Protein AF-A0A397IWF3-F1 (afdb_monomer)

Mean predicted aligned error: 10.72 Å

Sequence (189 aa):
MKIIIKTINSEFSLNYNQTFTSVNNCKIRRKLIPELQKSLAPKFRPLVMQLMKWLNSIYKSRRATARMRNSGKLPKNLYRVHANNRQNDKKLRRIKAAKELFRKNDPNITDYDKESLLRMLTDRTFHSPEMSDTDEKDRSKTVVNVYDLSWRSAELKHLFRNVLDSKLASSTTAQLQQKRNYSDEIQRC

Structure (mmCIF, N/CA/C/O backbone):
data_AF-A0A397IWF3-F1
#
_entry.id   AF-A0A397IWF3-F1
#
loop_
_atom_site.group_PDB
_atom_site.id
_atom_site.type_symbol
_atom_site.label_atom_id
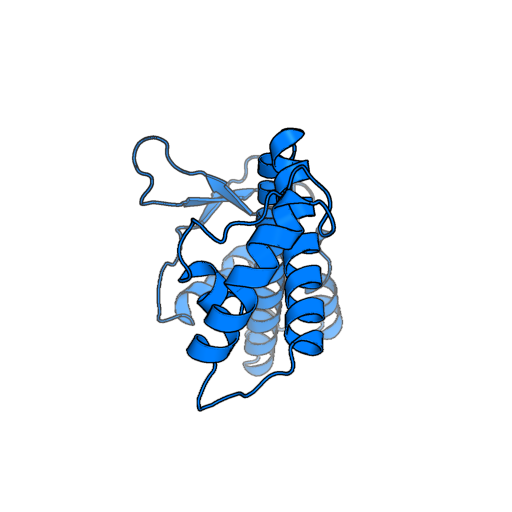_atom_site.label_alt_id
_atom_site.label_comp_id
_atom_site.label_asym_id
_atom_site.label_entity_id
_atom_site.label_seq_id
_atom_site.pdbx_PDB_ins_code
_atom_site.Cartn_x
_atom_site.Cartn_y
_atom_site.Cartn_z
_atom_site.occupancy
_atom_site.B_iso_or_equiv
_atom_site.auth_seq_id
_atom_site.auth_comp_id
_atom_site.auth_asym_id
_atom_site.auth_atom_id
_atom_site.pdbx_PDB_model_num
ATOM 1 N N . MET A 1 1 ? -17.999 -0.175 8.859 1.00 71.31 1 MET A N 1
ATOM 2 C CA . MET A 1 1 ? -17.648 -0.016 10.294 1.00 71.31 1 MET A CA 1
ATOM 3 C C . MET A 1 1 ? -16.606 1.072 10.583 1.00 71.31 1 MET A C 1
ATOM 5 O O . MET A 1 1 ? -16.908 1.949 11.377 1.00 71.31 1 MET A O 1
ATOM 9 N N . LYS A 1 2 ? -15.402 1.068 9.979 1.00 69.81 2 LYS A N 1
ATOM 10 C CA . LYS A 1 2 ? -14.365 2.090 10.272 1.00 69.81 2 LYS A CA 1
ATOM 11 C C . LYS A 1 2 ? -14.833 3.533 10.010 1.00 69.81 2 LYS A C 1
ATOM 13 O O . LYS A 1 2 ? -14.450 4.419 10.763 1.00 69.81 2 LYS A O 1
ATOM 18 N N . ILE A 1 3 ? -15.658 3.740 8.978 1.00 75.88 3 ILE A N 1
ATOM 19 C CA . ILE A 1 3 ? -16.298 5.027 8.647 1.00 75.88 3 ILE A CA 1
ATOM 20 C C . ILE A 1 3 ? -17.314 5.419 9.728 1.00 75.88 3 ILE A C 1
ATOM 22 O O . ILE A 1 3 ? -17.188 6.489 10.300 1.00 75.88 3 ILE A O 1
ATOM 26 N N . ILE A 1 4 ? -18.217 4.508 10.099 1.00 73.44 4 ILE A N 1
ATOM 27 C CA . ILE A 1 4 ? -19.234 4.733 11.144 1.00 73.44 4 ILE A CA 1
ATOM 28 C C . ILE A 1 4 ? -18.586 5.109 12.487 1.00 73.44 4 ILE A C 1
ATOM 30 O O . ILE A 1 4 ? -19.004 6.043 13.151 1.00 73.44 4 ILE A O 1
ATOM 34 N N . ILE A 1 5 ? -17.493 4.449 12.876 1.00 73.06 5 ILE A N 1
ATOM 35 C CA . ILE A 1 5 ? -16.784 4.788 14.124 1.00 73.06 5 ILE A CA 1
ATOM 36 C C . ILE A 1 5 ? -16.098 6.165 14.043 1.00 73.06 5 ILE A C 1
ATOM 38 O O . ILE A 1 5 ? -15.817 6.756 15.078 1.00 73.06 5 ILE A O 1
ATOM 42 N N . LYS A 1 6 ? -15.780 6.674 12.845 1.00 76.75 6 LYS A N 1
ATOM 43 C CA . LYS A 1 6 ? -15.244 8.036 12.682 1.00 76.75 6 LYS A CA 1
ATOM 44 C C . LYS A 1 6 ? -16.334 9.109 12.754 1.00 76.75 6 LYS A C 1
ATOM 46 O O . LYS A 1 6 ? -16.005 10.234 13.095 1.00 76.75 6 LYS A O 1
ATOM 51 N N . THR A 1 7 ? -17.574 8.774 12.401 1.00 74.75 7 THR A N 1
ATOM 52 C CA . THR A 1 7 ? -18.715 9.703 12.417 1.00 74.75 7 THR A CA 1
ATOM 53 C C . THR A 1 7 ? -19.432 9.740 13.764 1.00 74.75 7 THR A C 1
ATOM 55 O O . THR A 1 7 ? -20.186 10.667 14.027 1.00 74.75 7 THR A O 1
ATOM 58 N N . ILE A 1 8 ? -19.215 8.737 14.617 1.00 75.69 8 ILE A N 1
ATOM 59 C CA . ILE A 1 8 ? -19.737 8.718 15.985 1.00 75.69 8 ILE A CA 1
ATOM 60 C C . ILE A 1 8 ? -19.034 9.787 16.835 1.00 75.69 8 ILE A C 1
ATOM 62 O O . ILE A 1 8 ? -17.830 10.005 16.697 1.00 75.69 8 ILE A O 1
ATOM 66 N N . ASN A 1 9 ? -19.809 10.425 17.719 1.00 76.19 9 ASN A N 1
ATOM 67 C CA . ASN A 1 9 ? -19.375 11.497 18.616 1.00 76.19 9 ASN A CA 1
ATOM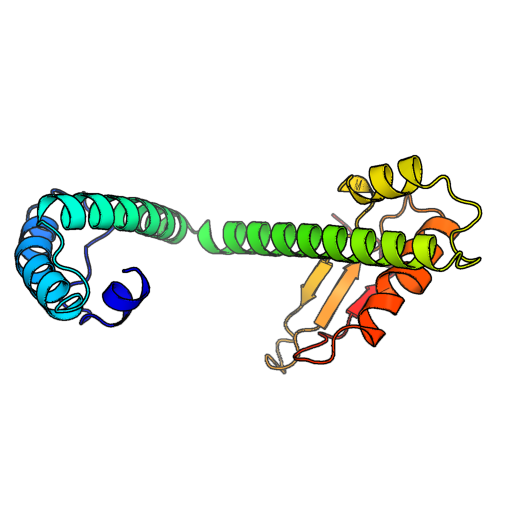 68 C C . ASN A 1 9 ? -18.062 11.143 19.353 1.00 76.19 9 ASN A C 1
ATOM 70 O O . ASN A 1 9 ? -17.859 10.006 19.794 1.00 76.19 9 ASN A O 1
ATOM 74 N N . SER A 1 10 ? -17.177 12.134 19.502 1.00 78.81 10 SER A N 1
ATOM 75 C CA . SER A 1 10 ? -15.902 12.021 20.217 1.00 78.81 10 SER A CA 1
ATOM 76 C C . SER A 1 10 ? -16.060 11.585 21.678 1.00 78.81 10 SER A C 1
ATOM 78 O O . SER A 1 10 ? -15.127 10.989 22.218 1.00 78.81 10 SER A O 1
ATOM 80 N N . GLU A 1 11 ? -17.236 11.771 22.290 1.00 80.75 11 GLU A N 1
ATOM 81 C CA . GLU A 1 11 ? -17.577 11.235 23.620 1.00 80.75 11 GLU A CA 1
ATOM 82 C C . GLU A 1 11 ? -17.408 9.703 23.700 1.00 80.75 11 GLU A C 1
ATOM 84 O O . GLU A 1 11 ? -17.049 9.156 24.743 1.00 80.75 11 GLU A O 1
ATOM 89 N N . PHE A 1 12 ? -17.577 8.986 22.583 1.00 83.19 12 PHE A N 1
ATOM 90 C CA . PHE A 1 12 ? -17.379 7.535 22.525 1.00 83.19 12 PHE A CA 1
ATOM 91 C C . PHE A 1 12 ? -15.933 7.117 22.208 1.00 83.19 12 PHE A C 1
ATOM 93 O O . PHE A 1 12 ? -15.661 5.953 21.882 1.00 83.19 12 PHE A O 1
ATOM 100 N N . SER A 1 13 ? -14.982 8.051 22.272 1.00 86.19 13 SER A N 1
ATOM 101 C CA . SER A 1 13 ? -13.575 7.771 22.006 1.00 86.19 13 SER A CA 1
ATOM 102 C C . SER A 1 13 ? -12.958 6.934 23.126 1.00 86.19 13 SER A C 1
ATOM 104 O O . SER A 1 13 ? -12.841 7.361 24.272 1.00 86.19 13 SER A O 1
ATOM 106 N N . LEU A 1 14 ? -12.519 5.722 22.783 1.00 90.00 14 LEU A N 1
ATOM 107 C CA . LEU A 1 14 ? -11.806 4.843 23.709 1.00 90.00 14 LEU A CA 1
ATOM 108 C C . LEU A 1 14 ? -10.442 5.430 24.092 1.00 90.00 14 LEU A C 1
ATOM 110 O O . LEU A 1 14 ? -9.701 5.928 23.243 1.00 90.00 14 LEU A O 1
ATOM 114 N N . ASN A 1 15 ? -10.056 5.265 25.356 1.00 90.44 15 ASN A N 1
ATOM 115 C CA . ASN A 1 15 ? -8.728 5.626 25.831 1.00 90.44 15 ASN A CA 1
ATOM 116 C C . ASN A 1 15 ? -7.706 4.548 25.417 1.00 90.44 15 ASN A C 1
ATOM 118 O O . ASN A 1 15 ? -7.714 3.420 25.926 1.00 90.44 15 ASN A O 1
ATOM 122 N N . TYR A 1 16 ? -6.803 4.903 24.500 1.00 91.12 16 TYR A N 1
ATOM 123 C CA . TYR A 1 16 ? -5.782 3.994 23.964 1.00 91.12 16 TYR A CA 1
ATOM 124 C C . TYR A 1 16 ? -4.547 3.829 24.868 1.00 91.12 16 TYR A C 1
ATOM 126 O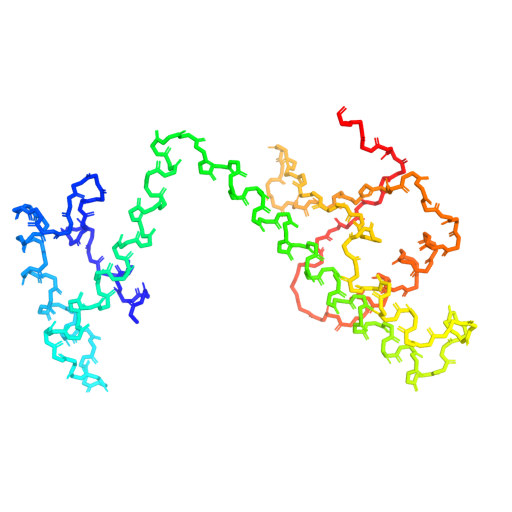 O . TYR A 1 16 ? -3.758 2.906 24.651 1.00 91.12 16 TYR A O 1
ATOM 134 N N . ASN A 1 17 ? -4.388 4.663 25.900 1.00 88.88 17 ASN A N 1
ATOM 135 C CA . ASN A 1 17 ? -3.311 4.507 26.882 1.00 88.88 17 ASN A CA 1
ATOM 136 C C . ASN A 1 17 ? -3.622 3.357 27.858 1.00 88.88 17 ASN A C 1
ATOM 138 O O . ASN A 1 17 ? -2.729 2.604 28.243 1.00 88.88 17 ASN A O 1
ATOM 142 N N . GLN A 1 18 ? -4.901 3.144 28.176 1.00 90.31 18 GLN A N 1
ATOM 143 C CA . GLN A 1 18 ? -5.370 2.052 29.040 1.00 90.31 18 GLN A CA 1
ATOM 144 C C . GLN A 1 18 ? -5.549 0.734 28.272 1.00 90.31 18 GLN A C 1
ATOM 146 O O . GLN A 1 18 ? -5.189 0.664 27.106 1.00 90.31 18 GLN A O 1
ATOM 151 N N . THR A 1 19 ? -6.048 -0.333 28.904 1.00 92.00 19 THR A N 1
ATOM 152 C CA . THR A 1 19 ? -6.436 -1.595 28.242 1.00 92.00 19 THR A CA 1
ATOM 153 C C . THR A 1 19 ? -7.874 -1.534 27.720 1.00 92.00 19 THR A C 1
ATOM 155 O O . THR A 1 19 ? -8.688 -0.748 28.201 1.00 92.00 19 THR A O 1
ATOM 158 N N . PHE A 1 20 ? -8.228 -2.384 26.747 1.00 92.38 20 PHE A N 1
ATOM 159 C CA . PHE A 1 20 ? -9.592 -2.425 26.195 1.00 92.38 20 PHE A CA 1
ATOM 160 C C . PHE A 1 20 ? -10.646 -2.748 27.268 1.00 92.38 20 PHE A C 1
ATOM 162 O O . PHE A 1 20 ? -11.783 -2.300 27.172 1.00 92.38 20 PHE A O 1
ATOM 169 N N . THR A 1 21 ? -10.256 -3.509 28.293 1.00 92.75 21 THR A N 1
ATOM 170 C CA . THR A 1 21 ? -11.078 -3.948 29.429 1.00 92.75 21 THR A CA 1
ATOM 171 C C . THR A 1 21 ? -10.979 -3.039 30.657 1.00 92.75 21 THR A C 1
ATOM 173 O O . THR A 1 21 ? -11.522 -3.392 31.700 1.00 92.75 21 THR A O 1
ATOM 176 N N . SER A 1 22 ? -10.317 -1.878 30.568 1.00 94.62 22 SER A N 1
ATOM 177 C CA . SER A 1 22 ? -10.262 -0.936 31.692 1.00 94.62 22 SER A CA 1
ATOM 178 C C . SER A 1 22 ? -11.661 -0.451 32.077 1.00 94.62 22 SER A C 1
ATOM 180 O O . SER A 1 22 ? -12.551 -0.372 31.230 1.00 94.62 22 SER A O 1
ATOM 182 N N . VAL A 1 23 ? -11.858 -0.075 33.343 1.00 95.12 23 VAL A N 1
ATOM 183 C CA . VAL A 1 23 ? -13.158 0.402 33.850 1.00 95.12 23 VAL A CA 1
ATOM 184 C C . VAL A 1 23 ? -13.707 1.549 32.994 1.00 95.12 23 VAL A C 1
ATOM 186 O O . VAL A 1 23 ? -14.879 1.534 32.617 1.00 95.12 23 VAL A O 1
ATOM 189 N N . ASN A 1 24 ? -12.854 2.504 32.614 1.00 92.62 24 ASN A N 1
ATOM 190 C CA . ASN A 1 24 ? -13.248 3.626 31.765 1.00 92.62 24 ASN A CA 1
ATOM 191 C C . ASN A 1 24 ? -13.684 3.166 30.361 1.00 92.62 24 ASN A C 1
ATOM 193 O O . ASN A 1 24 ? -14.775 3.496 29.897 1.00 92.62 24 ASN A O 1
ATOM 197 N N . ASN A 1 25 ? -12.883 2.319 29.708 1.00 93.62 25 ASN A N 1
ATOM 198 C CA . ASN A 1 25 ? -13.218 1.799 28.382 1.00 93.62 25 ASN A CA 1
ATOM 199 C C . ASN A 1 25 ? -14.449 0.875 28.414 1.00 93.62 25 ASN A C 1
ATOM 201 O O . ASN A 1 25 ? -15.230 0.861 27.466 1.00 93.62 25 ASN A O 1
ATOM 205 N N . CYS A 1 26 ? -14.690 0.138 29.501 1.00 93.50 26 CYS A N 1
ATOM 206 C CA . CYS A 1 26 ? -15.929 -0.609 29.723 1.00 93.50 26 CYS A CA 1
ATOM 207 C C . CYS A 1 26 ? -17.158 0.305 29.714 1.00 93.50 26 CYS A C 1
ATOM 209 O O . CYS A 1 26 ? -18.118 -0.002 29.008 1.00 93.50 26 CYS A O 1
ATOM 211 N N . LYS A 1 27 ? -17.116 1.427 30.447 1.00 94.06 27 LYS A N 1
ATOM 212 C CA . LYS A 1 27 ? -18.211 2.411 30.486 1.00 94.06 27 LYS A CA 1
ATOM 213 C C . LYS A 1 27 ? -18.501 2.975 29.093 1.00 94.06 27 LYS A C 1
ATOM 215 O O . LYS A 1 27 ? -19.651 2.969 28.665 1.00 94.06 27 LYS A O 1
ATOM 220 N N . ILE A 1 28 ? -17.458 3.359 28.355 1.00 93.19 28 ILE A N 1
ATOM 221 C CA . ILE A 1 28 ? -17.589 3.892 26.990 1.00 93.19 28 ILE A CA 1
ATOM 222 C C . ILE A 1 28 ? -18.186 2.844 26.038 1.00 93.19 28 ILE A C 1
ATOM 224 O O . ILE A 1 28 ? -19.134 3.139 25.315 1.00 93.19 28 ILE A O 1
ATOM 228 N N . ARG A 1 29 ? -17.696 1.595 26.063 1.00 92.75 29 ARG A N 1
ATOM 229 C CA . ARG A 1 29 ? -18.204 0.511 25.197 1.00 92.75 29 ARG A CA 1
ATOM 230 C C . ARG A 1 29 ? -19.681 0.213 25.429 1.00 92.75 29 ARG A C 1
ATOM 232 O O . ARG A 1 29 ? -20.400 0.005 24.458 1.00 92.75 29 ARG A O 1
ATOM 239 N N . ARG A 1 30 ? -20.131 0.207 26.690 1.00 92.56 30 ARG A N 1
ATOM 240 C CA . ARG A 1 30 ? -21.543 -0.030 27.033 1.00 92.56 30 ARG A CA 1
ATOM 241 C C . ARG A 1 30 ? -22.466 1.004 26.390 1.00 92.56 30 ARG A C 1
ATOM 243 O O . ARG A 1 30 ? -23.532 0.624 25.927 1.00 92.56 30 ARG A O 1
ATOM 250 N N . LYS A 1 31 ? -22.038 2.268 26.306 1.00 92.69 31 LYS A N 1
ATOM 251 C CA . LYS A 1 31 ? -22.792 3.322 25.613 1.00 92.69 31 LYS A CA 1
ATOM 252 C C . LYS A 1 31 ? -22.627 3.267 24.083 1.00 92.69 31 LYS A C 1
ATOM 254 O O . LYS A 1 31 ? -23.578 3.512 23.356 1.00 92.69 31 LYS A O 1
ATOM 259 N N . LEU A 1 32 ? -21.436 2.916 23.589 1.00 91.69 32 LEU A N 1
ATOM 260 C CA . LEU A 1 32 ? -21.107 2.893 22.155 1.00 91.69 32 LEU A CA 1
ATOM 261 C C . LEU A 1 32 ? -21.802 1.759 21.381 1.00 91.69 32 LEU A C 1
ATOM 263 O O . LEU A 1 32 ? -22.152 1.929 20.216 1.00 91.69 32 LEU A O 1
ATOM 267 N N . ILE A 1 33 ? -21.965 0.580 21.986 1.00 91.94 33 ILE A N 1
ATOM 268 C CA . ILE A 1 33 ? -22.532 -0.596 21.305 1.00 91.94 33 ILE A CA 1
ATOM 269 C C . ILE A 1 33 ? -23.971 -0.348 20.817 1.00 91.94 33 ILE A C 1
ATOM 271 O O . ILE A 1 33 ? -24.212 -0.596 19.633 1.00 91.94 33 ILE A O 1
ATOM 275 N N . PRO A 1 34 ? -24.899 0.180 21.644 1.00 91.88 34 PRO A N 1
ATOM 276 C CA . PRO A 1 34 ? -26.240 0.541 21.186 1.00 91.88 34 PRO A CA 1
ATOM 277 C C . PRO A 1 34 ? -26.234 1.520 20.003 1.00 91.88 34 PRO A C 1
ATOM 279 O O . PRO A 1 34 ? -26.942 1.305 19.023 1.00 91.88 34 PRO A O 1
ATOM 282 N N . GLU A 1 35 ? -25.386 2.550 20.038 1.00 90.94 35 GLU A N 1
ATOM 283 C CA . GLU A 1 35 ? -25.284 3.547 18.960 1.00 90.94 35 GLU A CA 1
ATOM 284 C C . GLU A 1 35 ? -24.745 2.954 17.651 1.00 90.94 35 GLU A C 1
ATOM 286 O O . GLU A 1 35 ? -25.210 3.288 16.558 1.00 90.94 35 GLU A O 1
ATOM 291 N N . LEU A 1 36 ? -23.810 2.004 17.745 1.00 89.62 36 LEU A N 1
ATOM 292 C CA . LEU A 1 36 ? -23.345 1.242 16.587 1.00 89.62 36 LEU A CA 1
ATOM 293 C C . LEU A 1 36 ? -24.447 0.357 16.005 1.00 89.62 36 LEU A C 1
ATOM 295 O O . LEU A 1 36 ? -24.551 0.264 14.785 1.00 89.62 36 LEU A O 1
ATOM 299 N N . GLN A 1 37 ? -25.259 -0.286 16.848 1.00 91.00 37 GLN A N 1
ATOM 300 C CA . GLN A 1 37 ? -26.386 -1.097 16.383 1.00 91.00 37 GLN A CA 1
ATOM 301 C C . GLN A 1 37 ? -27.426 -0.236 15.665 1.00 91.00 37 GLN A C 1
ATOM 303 O O . GLN A 1 37 ? -27.833 -0.593 14.561 1.00 91.00 37 GLN A O 1
ATOM 308 N N . LYS A 1 38 ? -27.780 0.926 16.231 1.00 90.06 38 LYS A N 1
ATOM 309 C CA . LYS A 1 38 ? -28.682 1.899 15.592 1.00 90.06 38 LYS A CA 1
ATOM 310 C C . LYS A 1 38 ? -28.143 2.374 14.242 1.00 90.06 38 LYS A C 1
ATOM 312 O O . LYS A 1 38 ? -28.868 2.354 13.259 1.00 90.06 38 LYS A O 1
ATOM 317 N N . SER A 1 39 ? -26.855 2.721 14.175 1.00 88.00 39 SER A N 1
ATOM 318 C CA . SER A 1 39 ? -26.207 3.218 12.949 1.00 88.00 39 SER A CA 1
ATOM 319 C C . SER A 1 39 ? -26.070 2.165 11.842 1.00 88.00 39 SER A C 1
ATOM 321 O O . SER A 1 39 ? -25.891 2.506 10.674 1.00 88.00 39 SER A O 1
ATOM 323 N N . LEU A 1 40 ? -26.058 0.880 12.202 1.00 87.69 40 LEU A N 1
ATOM 324 C CA . LEU A 1 40 ? -25.955 -0.233 11.254 1.00 87.69 40 LEU A CA 1
ATOM 325 C C . LEU A 1 40 ? -27.329 -0.733 10.793 1.00 87.69 40 LEU A C 1
ATOM 327 O O . LEU A 1 40 ? -27.429 -1.335 9.720 1.00 87.69 40 LEU A O 1
ATOM 331 N N . ALA A 1 41 ? -28.379 -0.457 11.566 1.00 87.12 41 ALA A N 1
ATOM 332 C CA . ALA A 1 41 ? -29.749 -0.766 11.202 1.00 87.12 41 ALA A CA 1
ATOM 333 C C . ALA A 1 41 ? -30.256 0.160 10.072 1.00 87.12 41 ALA A C 1
ATOM 335 O O . ALA A 1 41 ? -29.823 1.306 9.962 1.00 87.12 41 ALA A O 1
ATOM 336 N N . PRO A 1 42 ? -31.168 -0.321 9.205 1.00 85.25 42 PRO A N 1
ATOM 337 C CA . PRO A 1 42 ? -31.716 -1.680 9.158 1.00 85.25 42 PRO A CA 1
ATOM 338 C C . PRO A 1 42 ? -30.824 -2.680 8.404 1.00 85.25 42 PRO A C 1
ATOM 340 O O . PRO A 1 42 ? -31.064 -3.881 8.494 1.00 85.25 42 PRO A O 1
ATOM 343 N N . LYS A 1 43 ? -29.803 -2.204 7.677 1.00 88.00 43 LYS A N 1
ATOM 344 C CA . LYS A 1 43 ? -29.008 -3.010 6.731 1.00 88.00 43 LYS A CA 1
ATOM 345 C C . LYS A 1 43 ? -28.261 -4.166 7.394 1.00 88.00 43 LYS A C 1
ATOM 347 O O . LYS A 1 43 ? -28.093 -5.212 6.783 1.00 88.00 43 LYS A O 1
ATOM 352 N N . PHE A 1 44 ? -27.807 -3.978 8.628 1.00 86.12 44 PHE A N 1
ATOM 353 C CA . PHE A 1 44 ? -27.112 -4.999 9.399 1.00 86.12 44 PHE A CA 1
ATOM 354 C C . PHE A 1 44 ? -27.584 -4.986 10.850 1.00 86.12 44 PHE A C 1
ATOM 356 O O . PHE A 1 44 ? -27.664 -3.935 11.482 1.00 86.12 44 PHE A O 1
ATOM 363 N N . ARG A 1 45 ? -27.829 -6.177 11.402 1.00 88.75 45 ARG A N 1
ATOM 364 C CA . ARG A 1 45 ? -28.212 -6.382 12.808 1.00 88.75 45 ARG A CA 1
ATOM 365 C C . ARG A 1 45 ? -27.159 -7.225 13.532 1.00 88.75 45 ARG A C 1
ATOM 367 O O . ARG A 1 45 ? -27.401 -8.391 13.830 1.00 88.75 45 ARG A O 1
ATOM 374 N N . PRO A 1 46 ? -25.950 -6.685 13.749 1.00 88.75 46 PRO A N 1
ATOM 375 C CA . PRO A 1 46 ? -24.878 -7.447 14.366 1.00 88.75 46 PRO A CA 1
ATOM 376 C C . PRO A 1 46 ? -25.165 -7.713 15.846 1.00 88.75 46 PRO A C 1
ATOM 378 O O . PRO A 1 46 ? -25.620 -6.835 16.590 1.00 88.75 46 PRO A O 1
ATOM 381 N N . LEU A 1 47 ? -24.810 -8.917 16.288 1.00 93.62 47 LEU A N 1
ATOM 382 C CA . LEU A 1 47 ? -24.806 -9.273 17.700 1.00 93.62 47 LEU A CA 1
ATOM 383 C C . LEU A 1 47 ? -23.741 -8.463 18.445 1.00 93.62 47 LEU A C 1
ATOM 385 O O . LEU A 1 47 ? -22.670 -8.151 17.913 1.00 93.62 47 LEU A O 1
ATOM 389 N N . VAL A 1 48 ? -23.991 -8.202 19.727 1.00 92.06 48 VAL A N 1
ATOM 390 C CA . VAL A 1 48 ? -23.057 -7.488 20.614 1.00 92.06 48 VAL A CA 1
ATOM 391 C C . VAL A 1 48 ? -21.661 -8.125 20.595 1.00 92.06 48 VAL A C 1
ATOM 393 O O . VAL A 1 48 ? -20.654 -7.423 20.528 1.00 92.06 48 VAL A O 1
ATOM 396 N N . MET A 1 49 ? -21.584 -9.459 20.563 1.00 92.75 49 MET A N 1
ATOM 397 C CA . MET A 1 49 ? -20.318 -10.195 20.496 1.00 92.75 49 MET A CA 1
ATOM 398 C C . MET A 1 49 ? -19.524 -9.901 19.210 1.00 92.75 49 MET A C 1
ATOM 400 O O . MET A 1 49 ? -18.299 -9.770 19.249 1.00 92.75 49 MET A O 1
ATOM 404 N N . GLN A 1 50 ? -20.205 -9.762 18.068 1.00 91.94 50 GLN A N 1
ATOM 405 C CA . GLN A 1 50 ? -19.565 -9.432 16.790 1.00 91.94 50 GLN A CA 1
ATOM 406 C C . GLN A 1 50 ? -19.015 -8.003 16.822 1.00 91.94 50 GLN A C 1
ATOM 408 O O . GLN A 1 50 ? -17.847 -7.783 16.496 1.00 91.94 50 GLN A O 1
ATOM 413 N N . LEU A 1 51 ? -19.818 -7.053 17.317 1.00 91.81 51 LEU A N 1
ATOM 414 C CA . LEU A 1 51 ? -19.390 -5.668 17.517 1.00 91.81 51 LEU A CA 1
ATOM 415 C C . LEU A 1 51 ? -18.176 -5.583 18.443 1.00 91.81 51 LEU A C 1
ATOM 417 O O . LEU A 1 51 ? -17.224 -4.873 18.136 1.00 91.81 51 LEU A O 1
ATOM 421 N N . MET A 1 52 ? -18.161 -6.351 19.533 1.00 92.19 52 MET A N 1
ATOM 422 C CA . MET A 1 52 ? -17.037 -6.406 20.468 1.00 92.19 52 MET A CA 1
ATOM 423 C C . MET A 1 52 ? -15.757 -6.944 19.826 1.00 92.19 52 MET A C 1
ATOM 425 O O . MET A 1 52 ? -14.688 -6.360 20.022 1.00 92.19 52 MET A O 1
ATOM 429 N N . LYS A 1 53 ? -15.845 -8.015 19.025 1.00 94.06 53 LYS A N 1
ATOM 430 C CA . LYS A 1 53 ? -14.695 -8.556 18.278 1.00 94.06 53 LYS A CA 1
ATOM 431 C C . LYS A 1 53 ? -14.137 -7.524 17.298 1.00 94.06 53 LYS A C 1
ATOM 433 O O . LYS A 1 53 ? -12.928 -7.280 17.279 1.00 94.06 53 LYS A O 1
ATOM 438 N N . TRP A 1 54 ? -15.008 -6.878 16.526 1.00 92.94 54 TRP A N 1
ATOM 439 C CA . TRP A 1 54 ? -14.595 -5.851 15.574 1.00 92.94 54 TRP A CA 1
ATOM 440 C C . TRP A 1 54 ? -14.009 -4.615 16.270 1.00 92.94 54 TRP A C 1
ATOM 442 O O . TRP A 1 54 ? -12.941 -4.139 15.878 1.00 92.94 54 TRP A O 1
ATOM 452 N N . LEU A 1 55 ? -14.638 -4.139 17.350 1.00 91.75 55 LEU A N 1
ATOM 453 C CA . LEU A 1 55 ? -14.133 -3.037 18.170 1.00 91.75 55 LEU A CA 1
ATOM 454 C C . LEU A 1 55 ? -12.768 -3.355 18.775 1.00 91.75 55 LEU A C 1
ATOM 456 O O . LEU A 1 55 ? -11.887 -2.501 18.735 1.00 91.75 55 LEU A O 1
ATOM 460 N N . ASN A 1 56 ? -12.554 -4.573 19.279 1.00 93.00 56 ASN A N 1
ATOM 461 C CA . ASN A 1 56 ? -11.260 -4.992 19.817 1.00 93.00 56 ASN A CA 1
ATOM 462 C C . ASN A 1 56 ? -10.165 -4.969 18.738 1.00 93.00 56 ASN A C 1
ATOM 464 O O . ASN A 1 56 ? -9.059 -4.496 18.987 1.00 93.00 56 ASN A O 1
ATOM 468 N N . SER A 1 57 ? -10.474 -5.427 17.522 1.00 91.81 57 SER A N 1
ATOM 469 C CA . SER A 1 57 ? -9.537 -5.378 16.391 1.00 91.81 57 SER A CA 1
ATOM 470 C C . SER A 1 57 ? -9.146 -3.936 16.038 1.00 91.81 57 SER A C 1
ATOM 472 O O . SER A 1 57 ? -7.962 -3.591 15.972 1.00 91.81 57 SER A O 1
ATOM 474 N N . ILE A 1 58 ? -10.139 -3.049 15.919 1.00 89.94 58 ILE A N 1
ATOM 475 C CA . ILE A 1 58 ? -9.915 -1.622 15.643 1.00 89.94 58 ILE A CA 1
ATOM 476 C C . ILE A 1 58 ? -9.131 -0.967 16.781 1.00 89.94 58 ILE A C 1
ATOM 478 O O . ILE A 1 58 ? -8.214 -0.183 16.535 1.00 89.94 58 ILE A O 1
ATOM 482 N N . TYR A 1 59 ? -9.462 -1.306 18.024 1.00 92.31 59 TYR A N 1
ATOM 483 C CA . TYR A 1 59 ? -8.779 -0.810 19.205 1.00 92.31 59 TYR A CA 1
ATOM 484 C C . TYR A 1 59 ? -7.305 -1.222 19.224 1.00 92.31 59 TYR A C 1
ATOM 486 O O . TYR A 1 59 ? -6.452 -0.364 19.436 1.00 92.31 59 TYR A O 1
ATOM 494 N N . LYS A 1 60 ? -6.979 -2.493 18.944 1.00 92.94 60 LYS A N 1
ATOM 495 C CA . LYS A 1 60 ? -5.588 -2.972 18.847 1.00 92.94 60 LYS A CA 1
ATOM 496 C C . LYS A 1 60 ? -4.797 -2.176 17.809 1.00 92.94 60 LYS A C 1
ATOM 498 O O . LYS A 1 60 ? -3.701 -1.706 18.112 1.00 92.94 60 LYS A O 1
ATOM 503 N N . SER A 1 61 ? -5.380 -1.963 16.628 1.00 89.25 61 SER A N 1
ATOM 504 C CA . SER A 1 61 ? -4.767 -1.159 15.563 1.00 89.25 61 SER A CA 1
ATOM 505 C C . SER A 1 61 ? -4.517 0.288 16.010 1.00 89.25 61 SER A C 1
ATOM 507 O O . SER A 1 61 ? -3.386 0.767 15.952 1.00 89.25 61 SER A O 1
ATOM 509 N N . ARG A 1 62 ? -5.539 0.972 16.540 1.00 89.94 62 ARG A N 1
ATOM 510 C CA . ARG A 1 62 ? -5.422 2.369 16.994 1.00 89.94 62 ARG A CA 1
ATOM 511 C C . ARG A 1 62 ? -4.473 2.526 18.181 1.00 89.94 62 ARG A C 1
ATOM 513 O O . ARG A 1 62 ? -3.726 3.499 18.237 1.00 89.94 62 ARG A O 1
ATOM 520 N N . ARG A 1 63 ? -4.450 1.559 19.100 1.00 91.56 63 ARG A N 1
ATOM 521 C CA . ARG A 1 63 ? -3.526 1.536 20.239 1.00 91.56 63 ARG A CA 1
ATOM 522 C C . ARG A 1 63 ? -2.078 1.380 19.796 1.00 91.56 63 ARG A C 1
ATOM 524 O O . ARG A 1 63 ? -1.217 2.058 20.347 1.00 91.56 63 ARG A O 1
ATOM 531 N N . ALA A 1 64 ? -1.800 0.537 18.802 1.00 89.50 64 ALA A N 1
ATOM 532 C CA . ALA A 1 64 ? -0.463 0.444 18.219 1.00 89.50 64 ALA A CA 1
ATOM 533 C C . ALA A 1 64 ? -0.019 1.798 17.639 1.00 89.50 64 ALA A C 1
ATOM 535 O O . ALA A 1 64 ? 1.083 2.260 17.930 1.00 89.50 64 ALA A O 1
ATOM 536 N N . THR A 1 65 ? -0.902 2.488 16.908 1.00 87.50 65 THR A N 1
ATOM 537 C CA . THR A 1 65 ? -0.632 3.843 16.397 1.00 87.50 65 THR A CA 1
ATOM 538 C C . THR A 1 65 ? -0.399 4.859 17.516 1.00 87.50 65 THR A C 1
ATOM 540 O O . THR A 1 65 ? 0.568 5.614 17.451 1.00 87.50 65 THR A O 1
ATOM 543 N N . ALA A 1 66 ? -1.232 4.861 18.561 1.00 88.56 66 ALA A N 1
ATOM 544 C CA . ALA A 1 66 ? -1.074 5.755 19.709 1.00 88.56 66 ALA A CA 1
ATOM 545 C C . ALA A 1 66 ? 0.260 5.520 20.435 1.00 88.56 66 ALA A C 1
ATOM 547 O O . ALA A 1 66 ? 0.975 6.472 20.725 1.00 88.56 66 ALA A O 1
ATOM 548 N N . ARG A 1 67 ? 0.654 4.256 20.642 1.00 89.12 67 ARG A N 1
ATOM 549 C CA . ARG A 1 67 ? 1.959 3.906 21.226 1.00 89.12 67 ARG A CA 1
ATOM 550 C C . ARG A 1 67 ? 3.125 4.420 20.384 1.00 89.12 67 ARG A C 1
ATOM 552 O O . ARG A 1 67 ? 4.048 5.002 20.939 1.00 89.12 67 ARG A O 1
ATOM 559 N N . MET A 1 68 ? 3.065 4.260 19.060 1.00 86.50 68 MET A N 1
ATOM 560 C CA . MET A 1 68 ? 4.087 4.811 18.160 1.00 86.50 68 MET A CA 1
ATOM 561 C C . MET A 1 68 ? 4.151 6.341 18.218 1.00 86.50 68 MET A C 1
ATOM 563 O O . MET A 1 68 ? 5.234 6.910 18.086 1.00 86.50 68 MET A O 1
ATOM 567 N N . ARG A 1 69 ? 3.002 7.010 18.394 1.00 86.00 69 ARG A N 1
ATOM 568 C CA . ARG A 1 69 ? 2.938 8.468 18.556 1.00 86.00 69 ARG A CA 1
ATOM 569 C C . ARG A 1 69 ? 3.606 8.895 19.856 1.00 86.00 69 ARG A C 1
ATOM 571 O O . ARG A 1 69 ? 4.484 9.747 19.819 1.00 86.00 69 ARG A O 1
ATOM 578 N N . ASN A 1 70 ? 3.236 8.258 20.965 1.00 86.75 70 ASN A N 1
ATOM 579 C CA . ASN A 1 70 ? 3.774 8.556 22.292 1.00 86.75 70 ASN A CA 1
ATOM 580 C C . ASN A 1 70 ? 5.282 8.276 22.375 1.00 86.75 70 ASN A C 1
ATOM 582 O O . ASN A 1 70 ? 5.987 8.957 23.104 1.00 86.75 70 ASN A O 1
ATOM 586 N N . SER A 1 71 ? 5.795 7.311 21.604 1.00 86.94 71 SER A N 1
ATOM 587 C CA . SER A 1 71 ? 7.231 7.028 21.528 1.00 86.94 71 SER A CA 1
ATOM 588 C C . SER A 1 71 ? 7.993 7.915 20.530 1.00 86.94 71 SER A C 1
ATOM 590 O O . SER A 1 71 ? 9.142 7.605 20.225 1.00 86.94 71 SER A O 1
ATOM 592 N N . GLY A 1 72 ? 7.347 8.902 19.894 1.00 86.50 72 GLY A N 1
ATOM 593 C CA . GLY A 1 72 ? 7.949 9.762 18.863 1.00 86.50 72 GLY A CA 1
ATOM 594 C C . GLY A 1 72 ? 8.304 9.067 17.537 1.00 86.50 72 GLY A C 1
ATOM 595 O O . GLY A 1 72 ? 8.825 9.698 16.623 1.00 86.50 72 GLY A O 1
ATOM 596 N N . LYS A 1 73 ? 8.007 7.768 17.379 1.00 83.81 73 LYS A N 1
ATOM 597 C CA . LYS A 1 73 ? 8.403 6.963 16.202 1.00 83.81 73 LYS A CA 1
ATOM 598 C C . LYS A 1 73 ? 7.389 7.024 15.059 1.00 83.81 73 LYS A C 1
ATOM 600 O O . LYS A 1 73 ? 7.687 6.567 13.955 1.00 83.81 73 LYS A O 1
ATOM 605 N N . LEU A 1 74 ? 6.189 7.554 15.312 1.00 80.31 74 LEU A N 1
ATOM 606 C CA . LEU A 1 74 ? 5.107 7.593 14.329 1.00 80.31 74 LEU A CA 1
ATOM 607 C C . LEU A 1 74 ? 5.493 8.330 13.034 1.00 80.31 74 LEU A C 1
ATOM 609 O O . LEU A 1 74 ? 5.297 7.723 11.981 1.00 80.31 74 LEU A O 1
ATOM 613 N N . PRO A 1 75 ? 6.079 9.547 13.062 1.00 77.06 75 PRO A N 1
ATOM 614 C CA . PRO A 1 75 ? 6.445 10.251 11.833 1.00 77.06 75 PRO A CA 1
ATOM 615 C C . PRO A 1 75 ? 7.426 9.433 10.988 1.00 77.06 75 PRO A C 1
ATOM 617 O O . PRO A 1 75 ? 7.148 9.146 9.829 1.00 77.06 75 PRO A O 1
ATOM 620 N N . LYS A 1 76 ? 8.518 8.937 11.592 1.00 79.56 76 LYS A N 1
ATOM 621 C CA . LYS A 1 76 ? 9.531 8.115 10.904 1.00 79.56 76 LYS A CA 1
ATOM 622 C C . LYS A 1 76 ? 8.939 6.849 10.279 1.00 79.56 76 LYS A C 1
ATOM 624 O O . LYS A 1 76 ? 9.286 6.496 9.156 1.00 79.56 76 LYS A O 1
ATOM 629 N N . ASN A 1 77 ? 8.037 6.160 10.979 1.00 81.19 77 ASN A N 1
ATOM 630 C CA . ASN A 1 77 ? 7.372 4.983 10.418 1.00 81.19 77 ASN A CA 1
ATOM 631 C C . ASN A 1 77 ? 6.409 5.335 9.280 1.00 81.19 77 ASN A C 1
ATOM 633 O O . ASN A 1 77 ? 6.365 4.595 8.301 1.00 81.19 77 ASN A O 1
ATOM 637 N N . LEU A 1 78 ? 5.678 6.449 9.373 1.00 80.06 78 LEU A N 1
ATOM 638 C CA . LEU A 1 78 ? 4.836 6.920 8.273 1.00 80.06 78 LEU A CA 1
ATOM 639 C C . LEU A 1 78 ? 5.685 7.230 7.038 1.00 80.06 78 LEU A C 1
ATOM 641 O O . LEU A 1 78 ? 5.368 6.719 5.968 1.00 80.06 78 LEU A O 1
ATOM 645 N N . TYR A 1 79 ? 6.803 7.948 7.188 1.00 78.00 79 TYR A N 1
ATOM 646 C CA . TYR A 1 79 ? 7.733 8.209 6.082 1.00 78.00 79 TYR A CA 1
ATOM 647 C C . TYR A 1 79 ? 8.208 6.916 5.408 1.00 78.00 79 TYR A C 1
ATOM 649 O O . TYR A 1 79 ? 8.148 6.802 4.186 1.00 78.00 79 TYR A O 1
ATOM 657 N N . ARG A 1 80 ? 8.593 5.898 6.190 1.00 80.69 80 ARG A N 1
ATOM 658 C CA . ARG A 1 80 ? 8.994 4.584 5.655 1.00 80.69 80 ARG A CA 1
ATOM 659 C C . ARG A 1 80 ? 7.870 3.895 4.882 1.00 80.69 80 ARG A C 1
ATOM 661 O O . ARG A 1 80 ? 8.112 3.353 3.809 1.00 80.69 80 ARG A O 1
ATOM 668 N N . VAL A 1 81 ? 6.649 3.900 5.417 1.00 83.75 81 VAL A N 1
ATOM 669 C CA . VAL A 1 81 ? 5.485 3.294 4.751 1.00 83.75 81 VAL A CA 1
ATOM 670 C C . VAL A 1 81 ? 5.166 4.027 3.448 1.00 83.75 81 VAL A C 1
ATOM 672 O O . VAL A 1 81 ? 4.946 3.375 2.430 1.00 83.75 81 VAL A O 1
ATOM 675 N N . HIS A 1 82 ? 5.193 5.361 3.452 1.00 82.12 82 HIS A N 1
ATOM 676 C CA . HIS A 1 82 ? 4.977 6.166 2.252 1.00 82.12 82 HIS A CA 1
ATOM 677 C C . HIS A 1 82 ? 6.038 5.893 1.180 1.00 82.12 82 HIS A C 1
ATOM 679 O O . HIS A 1 82 ? 5.675 5.641 0.031 1.00 82.12 82 HIS A O 1
ATOM 685 N N . ALA A 1 83 ? 7.321 5.856 1.554 1.00 82.31 83 ALA A N 1
ATOM 686 C CA . ALA A 1 83 ? 8.411 5.527 0.637 1.00 82.31 83 ALA A CA 1
ATOM 687 C C . ALA A 1 83 ? 8.249 4.118 0.031 1.00 82.31 83 ALA A C 1
ATOM 689 O O . ALA A 1 83 ? 8.345 3.948 -1.185 1.00 82.31 83 ALA A O 1
ATOM 690 N N . ASN A 1 84 ? 7.917 3.119 0.857 1.00 85.94 84 ASN A N 1
ATOM 691 C CA . ASN A 1 84 ? 7.706 1.743 0.400 1.00 85.94 84 ASN A CA 1
ATOM 692 C C . ASN A 1 84 ? 6.515 1.617 -0.557 1.00 85.94 84 ASN A C 1
ATOM 694 O O . ASN A 1 84 ? 6.636 0.989 -1.609 1.00 85.94 84 ASN A O 1
ATOM 698 N N . ASN A 1 85 ? 5.373 2.221 -0.214 1.00 85.44 85 ASN A N 1
ATOM 699 C CA . ASN A 1 85 ? 4.184 2.204 -1.068 1.00 85.44 85 ASN A CA 1
ATOM 700 C C . ASN A 1 85 ? 4.493 2.828 -2.427 1.00 85.44 85 ASN A C 1
ATOM 702 O O . ASN A 1 85 ? 4.179 2.256 -3.463 1.00 85.44 85 ASN A O 1
ATOM 706 N N . ARG A 1 86 ? 5.207 3.953 -2.426 1.00 83.19 86 ARG A N 1
ATOM 707 C CA . ARG A 1 86 ? 5.592 4.649 -3.648 1.00 83.19 86 ARG A CA 1
ATOM 708 C C . ARG A 1 86 ? 6.513 3.823 -4.538 1.00 83.19 86 ARG A C 1
ATOM 710 O O . ARG A 1 86 ? 6.314 3.773 -5.753 1.00 83.19 86 ARG A O 1
ATOM 717 N N . GLN A 1 87 ? 7.495 3.150 -3.941 1.00 85.62 87 GLN A N 1
ATOM 718 C CA . GLN A 1 87 ? 8.373 2.239 -4.669 1.00 85.62 87 GLN A CA 1
ATOM 719 C C . GLN A 1 87 ? 7.580 1.063 -5.257 1.00 85.62 87 GLN A C 1
ATOM 721 O O . GLN A 1 87 ? 7.810 0.684 -6.404 1.00 85.62 87 GLN A O 1
ATOM 726 N N . ASN A 1 88 ? 6.612 0.519 -4.515 1.00 88.19 88 ASN A N 1
ATOM 727 C CA . ASN A 1 88 ? 5.741 -0.547 -5.003 1.00 88.19 88 ASN A CA 1
ATOM 728 C C . ASN A 1 88 ? 4.841 -0.083 -6.159 1.00 88.19 88 ASN A C 1
ATOM 730 O O . ASN A 1 88 ? 4.747 -0.758 -7.183 1.00 88.19 88 ASN A O 1
ATOM 734 N N . ASP A 1 89 ? 4.249 1.104 -6.048 1.00 86.06 89 ASP A N 1
ATOM 735 C CA . ASP A 1 89 ? 3.437 1.678 -7.118 1.00 86.06 89 ASP A CA 1
ATOM 736 C C . ASP A 1 89 ? 4.283 1.922 -8.375 1.00 86.06 89 ASP A C 1
ATOM 738 O O . ASP A 1 89 ? 3.834 1.669 -9.492 1.00 86.06 89 ASP A O 1
ATOM 742 N N . LYS A 1 90 ? 5.535 2.370 -8.213 1.00 85.94 90 LYS A N 1
ATOM 743 C CA . LYS A 1 90 ? 6.492 2.534 -9.317 1.00 85.94 90 LYS A CA 1
ATOM 744 C C . LYS A 1 90 ? 6.786 1.213 -10.024 1.00 85.94 90 LYS A C 1
ATOM 746 O O . LYS A 1 90 ? 6.748 1.174 -11.253 1.00 85.94 90 LYS A O 1
ATOM 751 N N . LYS A 1 91 ? 7.040 0.140 -9.270 1.00 90.62 91 LYS A N 1
ATOM 752 C CA . LYS A 1 91 ? 7.229 -1.211 -9.822 1.00 90.62 91 LYS A CA 1
ATOM 753 C C . LYS A 1 91 ? 6.037 -1.633 -10.662 1.00 90.62 91 LYS A C 1
ATOM 755 O O . LYS A 1 91 ? 6.192 -1.964 -11.834 1.00 90.62 91 LYS A O 1
ATOM 760 N N . LEU A 1 92 ? 4.841 -1.554 -10.080 1.00 90.00 92 LEU A N 1
ATOM 761 C CA . LEU A 1 92 ? 3.609 -1.974 -10.740 1.00 90.00 92 LEU A CA 1
ATOM 762 C C . LEU A 1 92 ? 3.379 -1.198 -12.042 1.00 90.00 92 LEU A C 1
ATOM 764 O O . LEU A 1 92 ? 3.058 -1.790 -13.074 1.00 90.00 92 LEU A O 1
ATOM 768 N N . ARG A 1 93 ? 3.605 0.119 -12.007 1.00 88.50 93 ARG A N 1
ATOM 769 C CA . ARG A 1 93 ? 3.523 0.998 -13.177 1.00 88.50 93 ARG A CA 1
ATOM 770 C C . ARG A 1 93 ? 4.497 0.591 -14.282 1.00 88.50 93 ARG A C 1
ATOM 772 O O . ARG A 1 93 ? 4.075 0.441 -15.425 1.00 88.50 93 ARG A O 1
ATOM 779 N N . ARG A 1 94 ? 5.771 0.362 -13.955 1.00 91.50 94 ARG A N 1
ATOM 780 C CA . ARG A 1 94 ? 6.789 -0.033 -14.942 1.00 91.50 94 ARG A CA 1
ATOM 781 C C . ARG A 1 94 ? 6.539 -1.420 -15.524 1.00 91.50 94 ARG A C 1
ATOM 783 O O . ARG A 1 94 ? 6.664 -1.592 -16.729 1.00 91.50 94 ARG A O 1
ATOM 790 N N . ILE A 1 95 ? 6.116 -2.381 -14.702 1.00 93.25 95 ILE A N 1
ATOM 791 C CA . ILE A 1 95 ? 5.712 -3.718 -15.164 1.00 93.25 95 ILE A CA 1
ATOM 792 C C . ILE A 1 95 ? 4.552 -3.607 -16.154 1.00 93.25 95 ILE A C 1
ATOM 794 O O . ILE A 1 95 ? 4.569 -4.253 -17.201 1.00 93.25 95 ILE A O 1
ATOM 798 N N . LYS A 1 96 ? 3.547 -2.778 -15.845 1.00 92.81 96 LYS A N 1
ATOM 799 C CA . LYS A 1 96 ? 2.415 -2.540 -16.745 1.00 92.81 96 LYS A CA 1
ATOM 800 C C . LYS A 1 96 ? 2.879 -1.924 -18.068 1.00 92.81 96 LYS A C 1
ATOM 802 O O . LYS A 1 96 ? 2.503 -2.433 -19.117 1.00 92.81 96 LYS A O 1
ATOM 807 N N . ALA A 1 97 ? 3.720 -0.889 -18.020 1.00 92.56 97 ALA A N 1
ATOM 808 C CA . ALA A 1 97 ? 4.267 -0.246 -19.214 1.00 92.56 97 ALA A CA 1
ATOM 809 C C . ALA A 1 97 ? 5.075 -1.228 -20.078 1.00 92.56 97 ALA A C 1
ATOM 811 O O . ALA A 1 97 ? 4.812 -1.340 -21.269 1.00 92.56 97 ALA A O 1
ATOM 812 N N . ALA A 1 98 ? 5.981 -2.005 -19.479 1.00 93.88 98 ALA A N 1
ATOM 813 C CA . ALA A 1 98 ? 6.774 -3.001 -20.199 1.00 93.88 98 ALA A CA 1
ATOM 814 C C . ALA A 1 98 ? 5.890 -4.054 -20.885 1.00 93.88 98 ALA A C 1
ATOM 816 O O . ALA A 1 98 ? 6.082 -4.355 -22.059 1.00 93.88 98 ALA A O 1
ATOM 817 N N . LYS A 1 99 ? 4.866 -4.573 -20.191 1.00 93.81 99 LYS A N 1
ATOM 818 C CA . LYS A 1 99 ? 3.908 -5.524 -20.784 1.00 93.81 99 LYS A CA 1
ATOM 819 C C . LYS A 1 99 ? 3.178 -4.940 -21.995 1.00 93.81 99 LYS 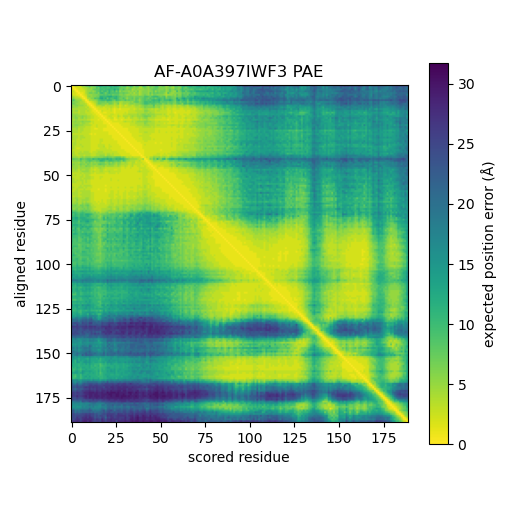A C 1
ATOM 821 O O . LYS A 1 99 ? 2.990 -5.652 -22.976 1.00 93.81 99 LYS A O 1
ATOM 826 N N . GLU A 1 100 ? 2.773 -3.675 -21.929 1.00 92.69 100 GLU A N 1
ATOM 827 C CA . GLU A 1 100 ? 2.126 -2.980 -23.049 1.00 92.69 100 GLU A CA 1
ATOM 828 C C . GLU A 1 100 ? 3.074 -2.768 -24.231 1.00 92.69 100 GLU A C 1
ATOM 830 O O . GLU A 1 100 ? 2.677 -2.959 -25.376 1.00 92.69 100 GLU A O 1
ATOM 835 N N . LEU A 1 101 ? 4.332 -2.424 -23.969 1.00 93.06 101 LEU A N 1
ATOM 836 C CA . LEU A 1 101 ? 5.341 -2.281 -25.015 1.00 93.06 101 LEU A CA 1
ATOM 837 C C . LEU A 1 101 ? 5.620 -3.619 -25.714 1.00 93.06 101 LEU A C 1
ATOM 839 O O . LEU A 1 101 ? 5.718 -3.648 -26.937 1.00 93.06 101 LEU A O 1
ATOM 843 N N . PHE A 1 102 ? 5.640 -4.733 -24.970 1.00 94.00 102 PHE A N 1
ATOM 844 C CA . PHE A 1 102 ? 5.867 -6.057 -25.563 1.00 94.00 102 PHE A CA 1
ATOM 845 C C . PHE A 1 102 ? 4.689 -6.473 -26.437 1.00 94.00 102 PHE A C 1
ATOM 847 O O . PHE A 1 102 ? 4.878 -7.091 -27.472 1.00 94.00 102 PHE A O 1
ATOM 854 N N . ARG A 1 103 ? 3.461 -6.112 -26.045 1.00 93.31 103 ARG A N 1
ATOM 855 C CA . ARG A 1 103 ? 2.265 -6.342 -26.870 1.00 93.31 103 ARG A CA 1
ATOM 856 C C . ARG A 1 103 ? 2.306 -5.572 -28.188 1.00 93.31 103 ARG A C 1
ATOM 858 O O . ARG A 1 103 ? 1.705 -6.018 -29.156 1.00 93.31 103 ARG A O 1
ATOM 865 N N . LYS A 1 104 ? 2.974 -4.417 -28.208 1.00 93.19 104 LYS A N 1
ATOM 866 C CA . LYS A 1 104 ? 3.084 -3.537 -29.377 1.00 93.19 104 LYS A CA 1
ATOM 867 C C . LYS A 1 104 ? 4.339 -3.783 -30.215 1.00 93.19 104 LYS A C 1
ATOM 869 O O . LYS A 1 104 ? 4.495 -3.100 -31.219 1.00 93.19 104 LYS A O 1
ATOM 874 N N . ASN A 1 105 ? 5.209 -4.711 -29.807 1.00 92.75 105 ASN A N 1
ATOM 875 C CA . ASN A 1 105 ? 6.534 -4.912 -30.402 1.00 92.75 105 ASN A CA 1
ATOM 876 C C . ASN A 1 105 ? 7.317 -3.589 -30.529 1.00 92.75 105 ASN A C 1
ATOM 878 O O . ASN A 1 105 ? 7.889 -3.292 -31.573 1.00 92.75 105 ASN A O 1
ATOM 882 N N . ASP A 1 106 ? 7.282 -2.758 -29.480 1.00 92.00 106 ASP A N 1
ATOM 883 C CA . ASP A 1 106 ? 7.943 -1.448 -29.487 1.00 92.00 106 ASP A CA 1
ATOM 884 C C . ASP A 1 106 ? 9.476 -1.627 -29.565 1.00 92.00 106 ASP A C 1
ATOM 886 O O . ASP A 1 106 ? 10.032 -2.321 -28.705 1.00 92.00 106 ASP A O 1
ATOM 890 N N . PRO A 1 107 ? 10.167 -0.995 -30.538 1.00 91.56 107 PRO A N 1
ATOM 891 C CA . PRO A 1 107 ? 11.598 -1.203 -30.783 1.00 91.56 107 PRO A CA 1
ATOM 892 C C . PRO A 1 107 ? 12.479 -0.813 -29.591 1.00 91.56 107 PRO A C 1
ATOM 894 O O . PRO A 1 107 ? 13.603 -1.281 -29.472 1.00 91.56 107 PRO A O 1
ATOM 897 N N . ASN A 1 108 ? 11.976 0.004 -28.657 1.00 89.44 108 ASN A N 1
ATOM 898 C CA . ASN A 1 108 ? 12.728 0.356 -27.452 1.00 89.44 108 ASN A CA 1
ATOM 899 C C . ASN A 1 108 ? 12.924 -0.823 -26.489 1.00 89.44 108 ASN A C 1
ATOM 901 O O . ASN A 1 108 ? 13.701 -0.699 -25.540 1.00 89.44 108 ASN A O 1
ATOM 905 N N . ILE A 1 109 ? 12.173 -1.917 -26.658 1.00 91.44 109 ILE A N 1
ATOM 906 C CA . ILE A 1 109 ? 12.278 -3.089 -25.787 1.00 91.44 109 ILE A CA 1
ATOM 907 C C . ILE A 1 109 ? 12.392 -4.429 -26.527 1.00 91.44 109 ILE A C 1
ATOM 909 O O . ILE A 1 109 ? 12.396 -5.468 -25.868 1.00 91.44 109 ILE A O 1
ATOM 913 N N . THR A 1 110 ? 12.455 -4.427 -27.862 1.00 88.75 110 THR A N 1
ATOM 914 C CA . THR A 1 110 ? 12.531 -5.654 -28.678 1.00 88.75 110 THR A CA 1
ATOM 915 C C . THR A 1 110 ? 13.769 -6.485 -28.377 1.00 88.75 110 THR A C 1
ATOM 917 O O . THR A 1 110 ? 13.696 -7.708 -28.410 1.00 88.75 110 THR A O 1
ATOM 920 N N . ASP A 1 111 ? 14.872 -5.825 -28.030 1.00 91.12 111 ASP A N 1
ATOM 921 C CA . ASP A 1 111 ? 16.167 -6.473 -27.799 1.00 91.12 111 ASP A CA 1
ATOM 922 C C . ASP A 1 111 ? 16.263 -7.121 -26.409 1.00 91.12 111 ASP A C 1
ATOM 924 O O . ASP A 1 111 ? 17.204 -7.857 -26.113 1.00 91.12 111 ASP A O 1
ATOM 928 N N . TYR A 1 112 ? 15.289 -6.859 -25.532 1.00 92.62 112 TYR A N 1
ATOM 929 C CA . TYR A 1 112 ? 15.263 -7.419 -24.187 1.00 92.62 112 TYR A CA 1
ATOM 930 C C . TYR A 1 112 ? 14.451 -8.709 -24.147 1.00 92.62 112 TYR A C 1
ATOM 932 O O . TYR A 1 112 ? 13.286 -8.748 -24.547 1.00 92.62 112 TYR A O 1
ATOM 940 N N . ASP A 1 113 ? 15.020 -9.737 -23.516 1.00 95.25 113 ASP A N 1
ATOM 941 C CA . ASP A 1 113 ? 14.247 -10.908 -23.121 1.00 95.25 113 ASP A CA 1
ATOM 942 C C . ASP A 1 113 ? 13.115 -10.506 -22.158 1.00 95.25 113 ASP A C 1
ATOM 944 O O . ASP A 1 113 ? 13.319 -9.848 -21.126 1.00 95.25 113 ASP A O 1
ATOM 948 N N . LYS A 1 114 ? 11.896 -10.924 -22.500 1.00 93.88 114 LYS A N 1
ATOM 949 C CA . LYS A 1 114 ? 10.671 -10.529 -21.803 1.00 93.88 114 LYS A CA 1
ATOM 950 C C . LYS A 1 114 ? 10.653 -10.995 -20.356 1.00 93.88 114 LYS A C 1
ATOM 952 O O . LYS A 1 114 ? 10.240 -10.234 -19.476 1.00 93.88 114 LYS A O 1
ATOM 957 N N . GLU A 1 115 ? 11.070 -12.228 -20.094 1.00 94.69 115 GLU A N 1
ATOM 958 C CA . GLU A 1 115 ? 11.049 -12.789 -18.744 1.00 94.69 115 GLU A CA 1
ATOM 959 C C . GLU A 1 115 ? 12.106 -12.132 -17.858 1.00 94.69 115 GLU A C 1
ATOM 961 O O . GLU A 1 115 ? 11.807 -11.720 -16.733 1.00 94.69 115 GLU A O 1
ATOM 966 N N . SER A 1 116 ? 13.312 -11.941 -18.388 1.00 94.25 116 SER A N 1
ATOM 967 C CA 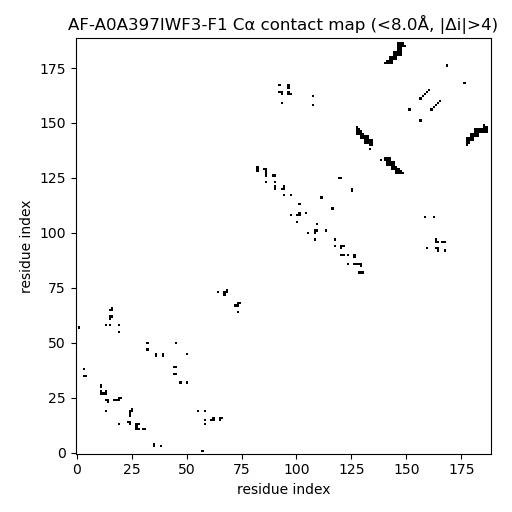. SER A 1 116 ? 14.422 -11.278 -17.705 1.00 94.25 116 SER A CA 1
ATOM 968 C C . SER A 1 116 ? 14.099 -9.826 -17.363 1.00 94.25 116 SER A C 1
ATOM 970 O O . SER A 1 116 ? 14.307 -9.408 -16.219 1.00 94.25 116 SER A O 1
ATOM 972 N N . LEU A 1 117 ? 13.513 -9.072 -18.301 1.00 93.88 117 LEU A N 1
ATOM 973 C CA . LEU A 1 117 ? 13.102 -7.691 -18.053 1.00 93.88 117 LEU A CA 1
ATOM 974 C C . LEU A 1 117 ? 12.009 -7.617 -16.979 1.00 93.88 117 LEU A C 1
ATOM 976 O O . LEU A 1 117 ? 12.098 -6.807 -16.053 1.00 93.88 117 LEU A O 1
ATOM 980 N N . LEU A 1 118 ? 10.989 -8.478 -17.047 1.00 94.62 118 LEU A N 1
ATOM 981 C CA . LEU A 1 118 ? 9.935 -8.508 -16.030 1.00 94.62 118 LEU A CA 1
ATOM 982 C C . LEU A 1 118 ? 10.470 -8.929 -14.655 1.00 94.62 118 LEU A C 1
ATOM 984 O O . LEU A 1 118 ? 10.070 -8.333 -13.654 1.00 94.62 118 LEU A O 1
ATOM 988 N N . ARG A 1 119 ? 11.408 -9.883 -14.591 1.00 94.94 119 ARG A N 1
ATOM 989 C CA . ARG A 1 119 ? 12.080 -10.275 -13.343 1.00 94.94 119 ARG A CA 1
ATOM 990 C C . ARG A 1 119 ? 12.850 -9.098 -12.748 1.00 94.94 119 ARG A C 1
ATOM 992 O O . ARG A 1 119 ? 12.652 -8.777 -11.576 1.00 94.94 119 ARG A O 1
ATOM 999 N N . MET A 1 120 ? 13.639 -8.393 -13.557 1.00 93.50 120 MET A N 1
ATOM 1000 C CA . MET A 1 120 ? 14.366 -7.190 -13.135 1.00 93.50 120 MET A CA 1
ATOM 1001 C C . MET A 1 120 ? 13.418 -6.113 -12.585 1.00 93.50 120 MET A C 1
ATOM 1003 O O . MET A 1 120 ? 13.688 -5.522 -11.544 1.00 93.50 120 MET A O 1
ATOM 1007 N N . LEU A 1 121 ? 12.266 -5.902 -13.231 1.00 93.00 121 LEU A N 1
ATOM 1008 C CA . LEU A 1 121 ? 11.250 -4.932 -12.804 1.00 93.00 121 LEU A CA 1
ATOM 1009 C C . LEU A 1 121 ? 10.537 -5.281 -11.492 1.00 93.00 121 LEU A C 1
ATOM 1011 O O . LEU A 1 121 ? 9.888 -4.419 -10.893 1.00 93.00 121 LEU A O 1
ATOM 1015 N N . THR A 1 122 ? 10.611 -6.533 -11.044 1.00 92.25 122 THR A N 1
ATOM 1016 C CA . THR A 1 122 ? 10.085 -6.923 -9.729 1.00 92.25 122 THR A CA 1
ATOM 1017 C C . THR A 1 122 ? 11.083 -6.665 -8.604 1.00 92.25 122 THR A C 1
ATOM 1019 O O . THR A 1 122 ? 10.670 -6.409 -7.463 1.00 92.25 122 THR A O 1
ATOM 1022 N N . ASP A 1 123 ? 12.382 -6.658 -8.901 1.00 90.88 123 ASP A N 1
ATOM 1023 C CA . ASP A 1 123 ? 13.422 -6.455 -7.902 1.00 90.88 123 ASP A CA 1
ATOM 1024 C C . ASP A 1 123 ? 13.522 -4.974 -7.500 1.00 90.88 123 ASP A C 1
ATOM 1026 O O . ASP A 1 123 ? 13.646 -4.068 -8.315 1.00 90.88 123 ASP A O 1
ATOM 1030 N N . ARG A 1 124 ? 13.461 -4.721 -6.186 1.00 86.12 124 ARG A N 1
ATOM 1031 C CA . ARG A 1 124 ? 13.527 -3.373 -5.599 1.00 86.12 124 ARG A CA 1
ATOM 1032 C C . ARG A 1 124 ? 14.844 -2.660 -5.879 1.00 86.12 124 ARG A C 1
ATOM 1034 O O . ARG A 1 124 ? 14.829 -1.433 -5.902 1.00 86.12 124 ARG A O 1
ATOM 1041 N N . THR A 1 125 ? 15.940 -3.398 -6.050 1.00 86.94 125 THR A N 1
ATOM 1042 C CA . THR A 1 125 ? 17.274 -2.818 -6.241 1.00 86.94 125 THR A CA 1
ATOM 1043 C C . THR A 1 125 ? 17.284 -1.926 -7.482 1.00 86.94 125 THR A C 1
ATOM 1045 O O . THR A 1 125 ? 17.758 -0.798 -7.423 1.00 86.94 125 THR A O 1
ATOM 1048 N N . PHE A 1 126 ? 16.603 -2.329 -8.555 1.00 86.06 126 PHE A N 1
ATOM 1049 C CA . PHE A 1 126 ? 16.524 -1.580 -9.809 1.00 86.06 126 PHE A CA 1
ATOM 1050 C C . PHE A 1 126 ? 15.630 -0.334 -9.759 1.00 86.06 126 PHE A C 1
ATOM 1052 O O . PHE A 1 126 ? 15.517 0.374 -10.762 1.00 86.06 126 PHE A O 1
ATOM 1059 N N . HIS A 1 127 ? 15.028 0.012 -8.615 1.00 85.69 127 HIS A N 1
ATOM 1060 C CA . HIS A 1 127 ? 14.153 1.179 -8.488 1.00 85.69 127 HIS A CA 1
ATOM 1061 C C . HIS A 1 127 ? 14.736 2.253 -7.585 1.00 85.69 127 HIS A C 1
ATOM 1063 O O . HIS A 1 127 ? 14.969 2.049 -6.398 1.00 85.69 127 HIS A O 1
ATOM 1069 N N . SER A 1 128 ? 14.868 3.439 -8.171 1.00 83.25 128 SER A N 1
ATOM 1070 C CA . SER A 1 128 ? 15.321 4.642 -7.491 1.00 83.25 128 SER A CA 1
ATOM 1071 C C . SER A 1 128 ? 14.313 5.043 -6.426 1.00 83.25 128 SER A C 1
ATOM 1073 O O . SER A 1 128 ? 13.109 5.018 -6.738 1.00 83.25 128 SER A O 1
ATOM 1075 N N . PRO A 1 129 ? 14.779 5.453 -5.234 1.00 79.94 129 PRO A N 1
ATOM 1076 C CA . PRO A 1 129 ? 13.935 6.092 -4.242 1.00 79.94 129 PRO A CA 1
ATOM 1077 C C . PRO A 1 129 ? 13.200 7.281 -4.860 1.00 79.94 129 PRO A C 1
ATOM 1079 O O . PRO A 1 129 ? 13.760 8.038 -5.654 1.00 79.94 129 PRO A O 1
ATOM 1082 N N . GLU A 1 130 ? 11.928 7.424 -4.510 1.00 80.94 130 GLU A N 1
ATOM 1083 C CA . GLU A 1 130 ? 11.155 8.616 -4.832 1.00 80.94 130 GLU A CA 1
ATOM 1084 C C . GLU A 1 130 ? 10.759 9.281 -3.517 1.00 80.94 130 GLU A C 1
ATOM 1086 O O . GLU A 1 130 ? 10.039 8.686 -2.712 1.00 80.94 130 GLU A O 1
ATOM 1091 N N . MET A 1 131 ? 11.208 10.512 -3.304 1.00 72.44 131 MET A N 1
ATOM 1092 C CA . MET A 1 131 ? 10.890 11.291 -2.112 1.00 72.44 131 MET A CA 1
ATOM 1093 C C . MET A 1 131 ? 9.985 12.448 -2.514 1.00 72.44 131 MET A C 1
ATOM 1095 O O . MET A 1 131 ? 10.151 13.052 -3.569 1.00 72.44 131 MET A O 1
ATOM 1099 N N . SER A 1 132 ? 8.938 12.688 -1.731 1.00 66.06 132 SER A N 1
ATOM 1100 C CA . SER A 1 132 ? 8.141 13.902 -1.882 1.00 66.06 132 SER A CA 1
ATOM 1101 C C . SER A 1 132 ? 8.801 14.990 -1.059 1.00 66.06 132 SER A C 1
ATOM 1103 O O . SER A 1 132 ? 8.783 14.886 0.169 1.00 66.06 132 SER A O 1
ATOM 1105 N N . ASP A 1 133 ? 9.304 16.021 -1.722 1.00 60.06 133 ASP A N 1
ATOM 1106 C CA . ASP A 1 133 ? 9.666 17.248 -1.032 1.00 60.06 133 ASP A CA 1
ATOM 1107 C C . ASP A 1 133 ? 8.442 18.158 -1.054 1.00 60.06 133 ASP A C 1
ATOM 1109 O O . ASP A 1 133 ? 7.823 18.408 -2.092 1.00 60.06 133 ASP A O 1
ATOM 1113 N N . THR A 1 134 ? 8.017 18.557 0.141 1.00 55.06 134 THR A N 1
ATOM 1114 C CA . THR A 1 134 ? 6.970 19.565 0.288 1.00 55.06 134 THR A CA 1
ATOM 1115 C C . THR A 1 134 ? 7.691 20.898 0.332 1.00 55.06 134 THR A C 1
ATOM 1117 O O . THR A 1 134 ? 8.445 21.132 1.272 1.00 55.06 134 THR A O 1
ATOM 1120 N N . ASP A 1 135 ? 7.500 21.735 -0.687 1.00 48.25 135 ASP A N 1
ATOM 1121 C CA . ASP A 1 135 ? 8.010 23.105 -0.666 1.00 48.25 135 ASP A CA 1
ATOM 1122 C C . ASP A 1 135 ? 7.412 23.822 0.555 1.00 48.25 135 ASP A C 1
ATOM 1124 O O . ASP A 1 135 ? 6.188 23.847 0.730 1.00 48.25 135 ASP A O 1
ATOM 1128 N N . GLU A 1 136 ? 8.263 24.358 1.435 1.00 50.47 136 GLU A N 1
ATOM 1129 C CA . GLU A 1 136 ? 7.820 25.039 2.656 1.00 50.47 136 GLU A CA 1
ATOM 1130 C C . GLU A 1 136 ? 6.903 26.232 2.346 1.00 50.47 136 GLU A C 1
ATOM 1132 O O . GLU A 1 136 ? 6.037 26.562 3.161 1.00 50.47 136 GLU A O 1
ATOM 1137 N N . LYS A 1 137 ? 7.047 26.839 1.158 1.00 49.44 137 LYS A N 1
ATOM 1138 C CA . LYS A 1 137 ? 6.287 28.022 0.733 1.00 49.44 137 LYS A CA 1
ATOM 1139 C C . LYS A 1 137 ? 4.953 27.692 0.060 1.00 49.44 137 LYS A C 1
ATOM 1141 O O . LYS A 1 137 ? 4.035 28.504 0.129 1.00 49.44 137 LYS A O 1
ATOM 1146 N N . ASP A 1 138 ? 4.815 26.517 -0.558 1.00 46.69 138 ASP A N 1
ATOM 1147 C CA . ASP A 1 138 ? 3.612 26.135 -1.307 1.00 46.69 138 ASP A CA 1
ATOM 1148 C C . ASP A 1 138 ? 3.267 24.649 -1.108 1.00 46.69 138 ASP A C 1
ATOM 1150 O O . ASP A 1 138 ? 3.566 23.776 -1.926 1.00 46.69 138 ASP A O 1
ATOM 1154 N N . ARG A 1 139 ? 2.557 24.359 -0.010 1.00 53.66 139 ARG A N 1
ATOM 1155 C CA . ARG A 1 139 ? 2.090 23.001 0.336 1.00 53.66 139 ARG A CA 1
ATOM 1156 C C . ARG A 1 139 ? 1.139 22.389 -0.705 1.00 53.66 139 ARG A C 1
ATOM 1158 O O . ARG A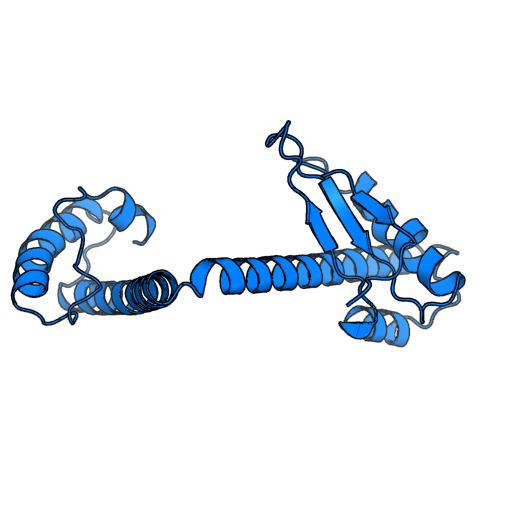 1 139 ? 0.838 21.200 -0.604 1.00 53.66 139 ARG A O 1
ATOM 1165 N N . SER A 1 140 ? 0.649 23.171 -1.675 1.00 55.91 140 SER A N 1
ATOM 1166 C CA . SER A 1 140 ? -0.221 22.683 -2.753 1.00 55.91 140 SER A CA 1
ATOM 1167 C C . SER A 1 140 ? 0.553 21.997 -3.888 1.00 55.91 140 SER A C 1
ATOM 1169 O O . SER A 1 140 ? -0.025 21.210 -4.641 1.00 55.91 140 SER A O 1
ATOM 1171 N N . LYS A 1 141 ? 1.872 22.218 -3.978 1.00 57.38 141 LYS A N 1
ATOM 1172 C CA . LYS A 1 141 ? 2.745 21.626 -4.998 1.00 57.38 141 LYS A CA 1
ATOM 1173 C C . LYS A 1 141 ? 3.666 20.588 -4.375 1.00 57.38 141 LYS A C 1
ATOM 1175 O O . LYS A 1 141 ? 4.805 20.858 -4.012 1.00 57.38 141 LYS A O 1
ATOM 1180 N N . THR A 1 142 ? 3.179 19.355 -4.275 1.00 63.09 142 THR A N 1
ATOM 1181 C CA . THR A 1 142 ? 4.046 18.223 -3.932 1.00 63.09 142 THR A CA 1
ATOM 1182 C C . THR A 1 142 ? 4.859 17.823 -5.160 1.00 63.09 142 THR A C 1
ATOM 1184 O O . THR A 1 142 ? 4.315 17.259 -6.114 1.00 63.09 142 THR A O 1
ATOM 1187 N N . VAL A 1 143 ? 6.158 18.111 -5.132 1.00 69.88 143 VAL A N 1
ATOM 1188 C CA . VAL A 1 143 ? 7.108 17.671 -6.156 1.00 69.88 143 VAL A CA 1
ATOM 1189 C C . VAL A 1 143 ? 7.726 16.347 -5.727 1.00 69.88 143 VAL A C 1
ATOM 1191 O O . VAL A 1 143 ? 7.917 16.059 -4.544 1.00 69.88 143 VAL A O 1
ATOM 1194 N N . VAL A 1 144 ? 7.988 15.494 -6.708 1.00 73.06 144 VAL A N 1
AT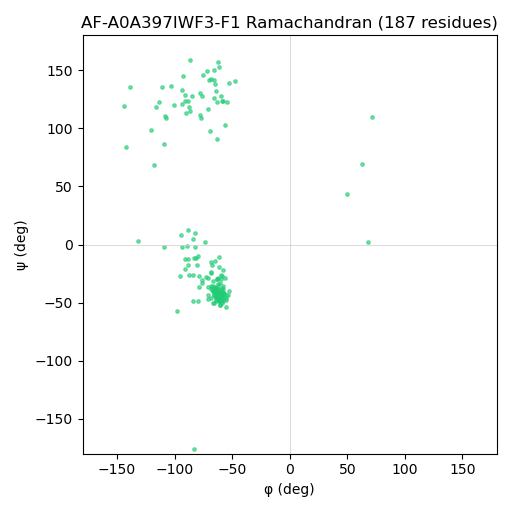OM 1195 C CA . VAL A 1 144 ? 8.553 14.164 -6.509 1.00 73.06 144 VAL A CA 1
ATOM 1196 C C . VAL A 1 144 ? 9.982 14.176 -6.990 1.00 73.06 144 VAL A C 1
ATOM 1198 O O . VAL A 1 144 ? 10.219 14.186 -8.195 1.00 73.06 144 VAL A O 1
ATOM 1201 N N . ASN A 1 145 ? 10.922 14.106 -6.066 1.00 78.00 145 ASN A N 1
ATOM 1202 C CA . ASN A 1 145 ? 12.326 13.991 -6.402 1.00 78.00 145 ASN A CA 1
ATOM 1203 C C . ASN A 1 145 ? 12.686 12.511 -6.548 1.00 78.00 145 ASN A C 1
ATOM 1205 O O . ASN A 1 145 ? 12.426 11.686 -5.664 1.00 78.00 145 ASN A O 1
ATOM 1209 N N . VAL A 1 146 ? 13.219 12.160 -7.717 1.00 76.62 146 VAL A N 1
ATOM 1210 C CA . VAL A 1 146 ? 13.687 10.815 -8.054 1.00 76.62 146 VAL A CA 1
ATOM 1211 C C . VAL A 1 146 ? 15.207 10.855 -8.109 1.00 76.62 146 VAL A C 1
ATOM 1213 O O . VAL A 1 146 ? 15.770 11.445 -9.028 1.00 76.62 146 VAL A O 1
ATOM 1216 N N . TYR A 1 147 ? 15.852 10.208 -7.139 1.00 77.19 147 TYR A N 1
ATOM 1217 C CA . TYR A 1 147 ? 17.312 10.160 -7.039 1.00 77.19 147 TYR A CA 1
ATOM 1218 C C . TYR A 1 147 ? 17.864 8.949 -7.777 1.00 77.19 147 TYR A C 1
ATOM 1220 O O . TYR A 1 147 ? 17.416 7.814 -7.568 1.00 77.19 147 TYR A O 1
ATOM 1228 N N . ASP A 1 148 ? 18.832 9.164 -8.658 1.00 75.44 148 ASP A N 1
ATOM 1229 C CA . ASP A 1 148 ? 19.430 8.062 -9.396 1.00 75.44 148 ASP A CA 1
ATOM 1230 C C . ASP A 1 148 ? 20.386 7.218 -8.558 1.00 75.44 148 ASP A C 1
ATOM 1232 O O . ASP A 1 148 ? 21.085 7.687 -7.664 1.00 75.44 148 ASP A O 1
ATOM 1236 N N . LEU A 1 149 ? 20.396 5.922 -8.871 1.00 76.88 149 LEU A N 1
ATOM 1237 C CA . LEU A 1 149 ? 21.367 4.996 -8.311 1.00 76.88 149 LEU A CA 1
ATOM 1238 C C . LEU A 1 149 ? 22.632 5.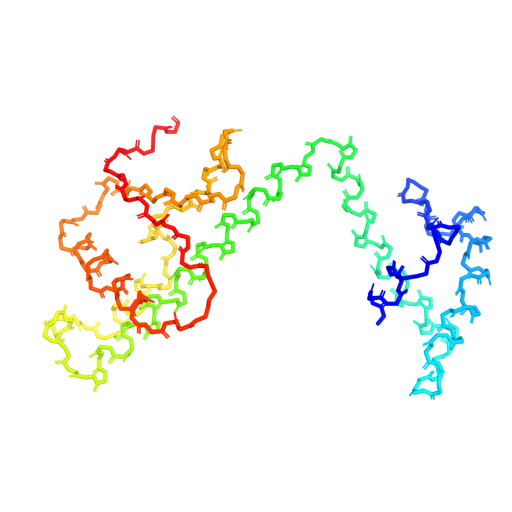060 -9.165 1.00 76.88 149 LEU A C 1
ATOM 1240 O O . LEU A 1 149 ? 22.563 4.893 -10.386 1.00 76.88 149 LEU A O 1
ATOM 1244 N N . SER A 1 150 ? 23.775 5.276 -8.517 1.00 70.88 150 SER A N 1
ATOM 1245 C CA . SER A 1 150 ? 25.083 5.457 -9.162 1.00 70.88 150 SER A CA 1
ATOM 1246 C C . SER A 1 150 ? 25.528 4.262 -10.009 1.00 70.88 150 SER A C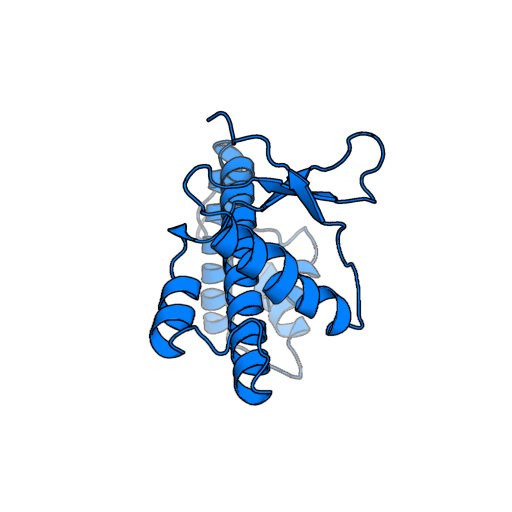 1
ATOM 1248 O O . SER A 1 150 ? 26.253 4.441 -10.978 1.00 70.88 150 SER A O 1
ATOM 1250 N N . TRP A 1 151 ? 25.061 3.054 -9.693 1.00 74.75 151 TRP A N 1
ATOM 1251 C CA . TRP A 1 151 ? 25.436 1.825 -10.395 1.00 74.75 151 TRP A CA 1
ATOM 1252 C C . TRP A 1 151 ? 24.649 1.562 -11.692 1.00 74.75 151 TRP A C 1
ATOM 1254 O O . TRP A 1 151 ? 24.906 0.567 -12.364 1.00 74.75 151 TRP A O 1
ATOM 1264 N N . ARG A 1 152 ? 23.677 2.409 -12.069 1.00 77.56 152 ARG A N 1
ATOM 1265 C CA . ARG A 1 152 ? 22.917 2.202 -13.314 1.00 77.56 152 ARG A CA 1
ATOM 1266 C C . ARG A 1 152 ? 23.699 2.633 -14.551 1.00 77.56 152 ARG A C 1
ATOM 1268 O O . ARG A 1 152 ? 24.124 3.785 -14.637 1.00 77.56 152 ARG A O 1
ATOM 1275 N N . SER A 1 153 ? 23.744 1.753 -15.550 1.00 85.44 153 SER A N 1
ATOM 1276 C CA . SER A 1 153 ? 24.195 2.092 -16.902 1.00 85.44 153 SER A CA 1
ATOM 1277 C C . SER A 1 153 ? 23.296 3.152 -17.554 1.00 85.44 153 SER A C 1
ATOM 1279 O O . SER A 1 153 ? 22.124 3.311 -17.189 1.00 85.44 153 SER A O 1
ATOM 1281 N N . ALA A 1 154 ? 23.836 3.868 -18.544 1.00 86.94 154 ALA A N 1
ATOM 1282 C CA . ALA A 1 154 ? 23.086 4.853 -19.325 1.00 86.94 154 ALA A CA 1
ATOM 1283 C C . ALA A 1 154 ? 21.855 4.230 -20.012 1.00 86.94 154 ALA A C 1
ATOM 1285 O O . ALA A 1 154 ? 20.776 4.820 -19.997 1.00 86.94 154 ALA A O 1
ATOM 1286 N N . GLU A 1 155 ? 21.988 3.001 -20.511 1.00 87.88 155 GLU A N 1
ATOM 1287 C CA . GLU A 1 155 ? 20.898 2.236 -21.125 1.00 87.88 155 GLU A CA 1
ATOM 1288 C C . GLU A 1 155 ? 19.754 1.964 -20.143 1.00 87.88 155 GLU A C 1
ATOM 1290 O O . GLU A 1 155 ? 18.594 2.253 -20.438 1.00 87.88 155 GLU A O 1
ATOM 1295 N N . LEU A 1 156 ? 20.059 1.486 -18.928 1.00 87.31 156 LEU A N 1
ATOM 1296 C CA . LEU A 1 156 ? 19.034 1.245 -17.909 1.00 87.31 156 LEU A CA 1
ATOM 1297 C C . LEU A 1 156 ? 18.368 2.546 -17.463 1.00 87.31 156 LEU A C 1
ATOM 1299 O O . LEU A 1 156 ? 17.159 2.571 -17.223 1.00 87.31 156 LEU A O 1
ATOM 1303 N N . LYS A 1 157 ? 19.131 3.640 -17.355 1.00 86.75 157 LYS A N 1
ATOM 1304 C CA . LYS A 1 157 ? 18.566 4.964 -17.064 1.00 86.75 157 LYS A CA 1
ATOM 1305 C C . LYS A 1 157 ? 17.589 5.392 -18.158 1.00 86.75 157 LYS A C 1
ATOM 1307 O O . LYS A 1 157 ? 16.472 5.794 -17.825 1.00 86.75 157 LYS A O 1
ATOM 1312 N N . HIS A 1 158 ? 17.969 5.242 -19.427 1.00 88.56 158 HIS A N 1
ATOM 1313 C CA . HIS A 1 158 ? 17.122 5.549 -20.577 1.00 88.56 158 HIS A CA 1
ATOM 1314 C C . HIS A 1 158 ? 15.839 4.704 -20.577 1.00 88.56 158 HIS A C 1
ATOM 1316 O O . HIS A 1 158 ? 14.736 5.255 -20.585 1.00 88.56 158 HIS A O 1
ATOM 1322 N N . LEU A 1 159 ? 15.966 3.378 -20.460 1.00 90.31 159 LEU A N 1
ATOM 1323 C CA . LEU A 1 159 ? 14.835 2.452 -20.402 1.00 90.31 159 LEU A CA 1
ATOM 1324 C C . LEU A 1 159 ? 13.865 2.820 -19.271 1.00 90.31 159 LEU A C 1
ATOM 1326 O O . LEU A 1 159 ? 12.653 2.911 -19.467 1.00 90.31 159 LEU A O 1
ATOM 1330 N N . PHE A 1 160 ? 14.379 3.078 -18.070 1.00 88.56 160 PHE A N 1
ATOM 1331 C CA . PHE A 1 160 ? 13.527 3.378 -16.927 1.00 88.56 160 PHE A CA 1
ATOM 1332 C C . PHE A 1 160 ? 12.854 4.748 -17.002 1.00 88.56 160 PHE A C 1
ATOM 1334 O O . PHE A 1 160 ? 11.660 4.833 -16.715 1.00 88.56 160 PHE A O 1
ATOM 1341 N N . ARG A 1 161 ? 13.601 5.807 -17.332 1.00 86.19 161 ARG A N 1
ATOM 1342 C CA . ARG A 1 161 ? 13.113 7.195 -17.286 1.00 86.19 161 ARG A CA 1
ATOM 1343 C C . ARG A 1 161 ? 12.353 7.573 -18.560 1.00 86.19 161 ARG A C 1
ATOM 1345 O O . ARG A 1 161 ? 11.237 8.080 -18.485 1.00 86.19 161 ARG A O 1
ATOM 1352 N N . ASN A 1 162 ? 12.933 7.284 -19.720 1.00 87.12 162 ASN A N 1
ATOM 1353 C CA . ASN A 1 162 ? 12.464 7.818 -20.999 1.00 87.12 162 ASN A CA 1
ATOM 1354 C C . ASN A 1 162 ? 11.513 6.870 -21.723 1.00 87.12 162 ASN A C 1
ATOM 1356 O O . ASN A 1 162 ? 10.655 7.335 -22.467 1.00 87.12 162 ASN A O 1
ATOM 1360 N N . VAL A 1 163 ? 11.623 5.560 -21.490 1.00 90.00 163 VAL A N 1
ATOM 1361 C CA . VAL A 1 163 ? 10.755 4.563 -22.133 1.00 90.00 163 VAL A CA 1
ATOM 1362 C C . VAL A 1 163 ? 9.608 4.160 -21.207 1.00 90.00 163 VAL A C 1
ATOM 1364 O O . VAL A 1 163 ? 8.443 4.318 -21.559 1.00 90.00 163 VAL A O 1
ATOM 1367 N N . LEU A 1 164 ? 9.905 3.660 -20.004 1.00 89.75 164 LEU A N 1
ATOM 1368 C CA . LEU A 1 164 ? 8.877 3.114 -19.111 1.00 89.75 164 LEU A CA 1
ATOM 1369 C C . LEU A 1 164 ? 8.108 4.196 -18.349 1.00 89.75 164 LEU A C 1
ATOM 1371 O O . LEU A 1 164 ? 6.877 4.158 -18.319 1.00 89.75 164 LEU A O 1
ATOM 1375 N N . ASP A 1 165 ? 8.805 5.152 -17.726 1.00 85.12 165 ASP A N 1
ATOM 1376 C CA . ASP A 1 165 ? 8.143 6.187 -16.926 1.00 85.12 165 ASP A CA 1
ATOM 1377 C C . ASP A 1 165 ? 7.395 7.217 -17.806 1.00 85.12 165 ASP A C 1
ATOM 1379 O O . ASP A 1 165 ? 6.366 7.743 -17.377 1.00 85.12 165 ASP A O 1
ATOM 1383 N N . SER A 1 166 ? 7.833 7.460 -19.049 1.00 80.81 166 SER A N 1
ATOM 1384 C CA . SER A 1 166 ? 7.169 8.386 -19.989 1.00 80.81 166 SER A CA 1
ATOM 1385 C C . SER A 1 166 ? 5.793 7.891 -20.449 1.00 80.81 166 SER A C 1
ATOM 1387 O O . SER A 1 166 ? 4.841 8.669 -20.522 1.00 80.81 166 SER A O 1
ATOM 1389 N N . LYS A 1 167 ? 5.627 6.577 -20.658 1.00 73.69 167 LYS A N 1
ATOM 1390 C CA . LYS A 1 167 ? 4.338 5.952 -21.023 1.00 73.69 167 LYS A CA 1
ATOM 1391 C C . LYS A 1 167 ? 3.288 6.069 -19.908 1.00 73.69 167 LYS A C 1
ATOM 1393 O O . LYS A 1 167 ? 2.094 5.864 -20.138 1.00 73.69 167 LYS A O 1
ATOM 1398 N N . LEU A 1 168 ? 3.705 6.430 -18.693 1.00 61.28 168 LEU A N 1
ATOM 1399 C CA . LEU A 1 168 ? 2.801 6.719 -17.578 1.00 61.28 168 LEU A CA 1
ATOM 1400 C C . LEU A 1 168 ? 2.139 8.094 -17.710 1.00 61.28 168 LEU A C 1
ATOM 1402 O O . LEU A 1 168 ? 1.011 8.260 -17.249 1.00 61.28 168 LEU A O 1
ATOM 1406 N N . ALA A 1 169 ? 2.815 9.063 -18.336 1.00 52.69 169 ALA A N 1
ATOM 1407 C CA . ALA A 1 169 ? 2.295 10.418 -18.507 1.00 52.69 169 ALA A CA 1
ATOM 1408 C C . ALA A 1 169 ? 1.133 10.472 -19.513 1.00 52.69 169 ALA A C 1
ATOM 1410 O O . ALA A 1 169 ? 0.239 11.300 -19.367 1.00 52.69 169 ALA A O 1
ATOM 1411 N N . SER A 1 170 ? 1.104 9.559 -20.489 1.00 50.03 170 SER A N 1
ATOM 1412 C CA . SER A 1 170 ? 0.087 9.520 -21.547 1.00 50.03 170 SER A CA 1
ATOM 1413 C C . SER A 1 170 ? -1.142 8.657 -21.234 1.00 50.03 170 SER A C 1
ATOM 1415 O O . SER A 1 170 ? -2.135 8.750 -21.947 1.00 50.03 170 SER A O 1
ATOM 1417 N N . SER A 1 171 ? -1.114 7.821 -20.186 1.00 48.59 171 SER A N 1
ATOM 1418 C CA . SER A 1 171 ? -2.153 6.803 -19.929 1.00 48.59 171 SER A CA 1
ATOM 1419 C C . SER A 1 171 ? -3.073 7.072 -18.728 1.00 48.59 171 SER A C 1
ATOM 1421 O O . SER A 1 171 ? -3.990 6.288 -18.491 1.00 48.59 171 SER A O 1
ATOM 1423 N N . THR A 1 172 ? -2.873 8.158 -17.969 1.00 44.06 172 THR A N 1
ATOM 1424 C CA . THR A 1 172 ? -3.706 8.478 -16.790 1.00 44.06 172 THR A CA 1
ATOM 1425 C C . THR A 1 172 ? -4.387 9.838 -16.957 1.00 44.06 172 THR A C 1
ATOM 1427 O O . THR A 1 172 ? -3.784 10.874 -16.698 1.00 44.06 172 THR A O 1
ATOM 1430 N N . THR A 1 173 ? -5.653 9.832 -17.374 1.00 41.25 173 THR A N 1
ATOM 1431 C CA . THR A 1 173 ? -6.497 11.020 -17.613 1.00 41.25 173 THR A CA 1
ATOM 1432 C C . THR A 1 173 ? -7.152 11.617 -16.361 1.00 41.25 173 THR A C 1
ATOM 1434 O O . THR A 1 173 ? -7.976 12.516 -16.487 1.00 41.25 173 THR A O 1
ATOM 1437 N N . ALA A 1 174 ? -6.805 11.199 -15.139 1.00 39.97 174 ALA A N 1
ATOM 1438 C CA . ALA A 1 174 ? -7.420 11.775 -13.943 1.00 39.97 174 ALA A CA 1
ATOM 1439 C C . ALA A 1 174 ? -6.454 11.909 -12.757 1.00 39.97 174 ALA A C 1
ATOM 1441 O O . ALA A 1 174 ? -5.973 10.922 -12.209 1.00 39.97 174 ALA A O 1
ATOM 1442 N N . GLN A 1 175 ? -6.291 13.173 -12.356 1.00 43.94 175 GLN A N 1
ATOM 1443 C CA . GLN A 1 175 ? -5.907 13.693 -11.041 1.00 43.94 175 GLN A CA 1
ATOM 1444 C C . GLN A 1 175 ? -4.450 13.489 -10.583 1.00 43.94 175 GLN A C 1
ATOM 1446 O O . GLN A 1 175 ? -4.017 12.415 -10.182 1.00 43.94 175 GLN A O 1
ATOM 1451 N N . LEU A 1 176 ? -3.735 14.624 -10.559 1.00 47.19 176 LEU A N 1
ATOM 1452 C CA . LEU A 1 176 ? -2.442 14.858 -9.908 1.00 47.19 176 LEU A CA 1
ATOM 1453 C C . LEU A 1 176 ? -1.287 14.013 -10.458 1.00 47.19 176 LEU A C 1
ATOM 1455 O O . LEU A 1 176 ? -0.689 13.193 -9.758 1.00 47.19 176 LEU A O 1
ATOM 1459 N N . GLN A 1 177 ? -0.875 14.309 -11.692 1.00 55.88 177 GLN A N 1
ATOM 1460 C CA . GLN A 1 177 ? 0.525 14.098 -12.054 1.00 55.88 177 GLN A CA 1
ATOM 1461 C C . GLN A 1 177 ? 1.372 15.021 -11.167 1.00 55.88 177 GLN A C 1
ATOM 1463 O O . GLN A 1 177 ? 1.592 16.185 -11.488 1.00 55.88 177 GLN A O 1
ATOM 1468 N N . GLN A 1 178 ? 1.805 14.530 -10.002 1.00 60.88 178 GLN A N 1
ATOM 1469 C CA . GLN A 1 178 ? 2.836 15.223 -9.238 1.00 60.88 178 GLN A CA 1
ATOM 1470 C C . GLN A 1 178 ? 4.071 15.319 -10.135 1.00 60.88 178 GLN A C 1
ATOM 1472 O O . GLN A 1 178 ? 4.552 14.296 -10.638 1.00 60.88 178 GLN A O 1
ATOM 1477 N N . LYS A 1 179 ? 4.555 16.544 -10.358 1.00 67.62 179 LYS A N 1
ATOM 1478 C CA . LYS A 1 179 ? 5.740 16.798 -11.178 1.00 67.62 179 LYS A CA 1
ATOM 1479 C C . LYS A 1 179 ? 6.900 15.965 -10.626 1.00 67.62 179 LYS A C 1
ATOM 1481 O O . LYS A 1 179 ? 7.216 16.062 -9.440 1.00 67.62 179 LYS A O 1
ATOM 1486 N N . ARG A 1 180 ? 7.491 15.116 -11.473 1.00 72.06 180 ARG A N 1
ATOM 1487 C CA . ARG A 1 180 ? 8.689 14.343 -11.133 1.00 72.06 180 ARG A CA 1
ATOM 1488 C C . ARG A 1 180 ? 9.915 15.110 -11.595 1.00 72.06 180 ARG A C 1
ATOM 1490 O O . ARG A 1 180 ? 10.047 15.373 -12.786 1.00 72.06 180 ARG A O 1
ATOM 1497 N N . ASN A 1 181 ? 10.796 15.428 -10.661 1.00 75.25 181 ASN A N 1
ATOM 1498 C CA . ASN A 1 181 ? 12.116 15.949 -10.952 1.00 75.25 181 ASN A CA 1
ATOM 1499 C C . ASN A 1 181 ? 13.106 14.794 -10.822 1.00 75.25 181 ASN A C 1
ATOM 1501 O O . ASN A 1 181 ? 13.220 14.162 -9.769 1.00 75.25 181 ASN A O 1
ATOM 1505 N N . TYR A 1 182 ? 13.794 14.498 -11.914 1.00 74.25 182 TYR A N 1
ATOM 1506 C CA . TYR A 1 182 ? 14.891 13.546 -11.911 1.00 74.25 182 TYR A CA 1
ATOM 1507 C C . TYR A 1 182 ? 16.159 14.312 -11.553 1.00 74.25 182 TYR A C 1
ATOM 1509 O O . TYR A 1 182 ? 16.525 15.244 -12.262 1.00 74.25 182 TYR A O 1
ATOM 1517 N N . SER A 1 183 ? 16.780 13.946 -10.434 1.00 69.44 183 SER A N 1
ATOM 1518 C CA . SER A 1 183 ? 18.088 14.469 -10.054 1.00 69.44 183 SER A CA 1
ATOM 1519 C C . SER A 1 183 ? 19.143 13.413 -10.351 1.00 69.44 183 SER A C 1
ATOM 1521 O O . SER A 1 183 ? 18.945 12.223 -10.073 1.00 69.44 183 SER A O 1
ATOM 1523 N N . ASP A 1 184 ? 20.255 13.854 -10.928 1.00 66.50 184 ASP A N 1
ATOM 1524 C CA . ASP A 1 184 ? 21.450 13.031 -11.112 1.00 66.50 184 ASP A CA 1
ATOM 1525 C C . ASP A 1 184 ? 22.392 13.127 -9.902 1.00 66.50 184 ASP A C 1
ATOM 1527 O O . ASP A 1 184 ? 23.414 12.442 -9.849 1.00 66.50 184 ASP A O 1
ATOM 1531 N N . GLU A 1 185 ? 22.025 13.929 -8.896 1.00 64.94 185 GLU A N 1
ATOM 1532 C CA . GLU A 1 185 ? 22.706 13.934 -7.611 1.00 64.94 185 GLU A CA 1
ATOM 1533 C C . GLU A 1 185 ? 22.539 12.568 -6.938 1.00 64.94 185 GLU A C 1
ATOM 1535 O O . GLU A 1 185 ? 21.430 12.079 -6.696 1.00 64.94 185 GLU A O 1
ATOM 1540 N N . ILE A 1 186 ? 23.676 11.942 -6.632 1.00 57.31 186 ILE A N 1
ATOM 1541 C CA . ILE A 1 186 ? 23.727 10.714 -5.847 1.00 57.31 186 ILE A CA 1
ATOM 1542 C C . ILE A 1 186 ? 23.198 11.046 -4.454 1.00 57.31 186 ILE A C 1
ATOM 1544 O O . ILE A 1 186 ? 23.646 12.014 -3.835 1.00 57.31 186 ILE A O 1
ATOM 1548 N N . GLN A 1 187 ? 22.280 10.224 -3.944 1.00 51.94 187 GLN A N 1
ATOM 1549 C CA . GLN A 1 187 ? 21.851 10.311 -2.554 1.00 51.94 187 GLN A CA 1
ATOM 1550 C C . GLN A 1 187 ? 23.092 10.176 -1.654 1.00 51.94 187 GLN A C 1
ATOM 1552 O O . GLN A 1 187 ? 23.629 9.080 -1.491 1.00 51.94 187 GLN A O 1
ATOM 1557 N N . ARG A 1 188 ? 23.575 11.297 -1.106 1.00 42.81 188 ARG A N 1
ATOM 1558 C CA . ARG A 1 188 ? 24.572 11.298 -0.034 1.00 42.81 188 ARG A CA 1
ATOM 1559 C C . ARG A 1 188 ? 23.854 10.756 1.200 1.00 42.81 188 ARG A C 1
ATOM 1561 O O . ARG A 1 188 ? 23.043 11.464 1.795 1.00 42.81 188 ARG A O 1
ATOM 1568 N N . CYS A 1 189 ? 24.034 9.464 1.463 1.00 38.50 189 CYS A N 1
ATOM 1569 C CA . CYS A 1 189 ? 23.622 8.838 2.716 1.00 38.50 189 CYS A CA 1
ATOM 1570 C C . CYS A 1 189 ? 24.366 9.466 3.894 1.00 38.50 189 CYS A C 1
ATOM 1572 O O . CYS A 1 189 ? 25.569 9.765 3.723 1.00 38.50 189 CYS A O 1
#

Organism: NCBI:txid1348612

Nearest PDB structures (foldseek):
  2mcq-assembly1_A  TM=3.583E-01  e=1.383E+00  Rickettsia prowazekii str. Madrid E
  3fce-assembly1_A  TM=3.909E-01  e=8.172E+00  Bacillus cereus ATCC 14579
  6gp6-assembly1_B  TM=3.900E-01  e=8.671E+00  Magnetospirillum gryphiswaldense MSR-1

Foldseek 3Di:
DVVLVVVDDCQLPADLVDDCPDPVNVVSLVVVQVVVCVVCPPVDRDDSVVVVVVVNVVSVVVSVLVVCVVVVNNVVVVQVVVQVVVLVVLLVQLLVLLVVCVVVVPVLPVPDDSVVVNVCSVDSVLAFTWDFDQDPVDNPQTAIETEDDPPDDPSSVCCSVVRRVVVVVVPDPDDDPRHYDYDPDHPPD

pLDDT: mean 81.63, std 14.01, range [38.5, 95.25]

Solvent-accessible surface area (backbone atoms only — not comparable to full-atom values): 11162 Å² total; per-residue (Å²): 107,78,64,59,64,68,71,47,63,73,86,58,60,70,62,59,90,58,55,81,80,32,73,69,32,45,57,38,46,68,60,42,52,60,55,50,46,59,72,37,46,88,88,40,84,72,52,71,69,57,52,49,54,52,49,50,54,52,46,54,54,53,28,53,52,50,52,30,46,77,68,66,46,37,64,64,51,49,53,51,51,52,42,51,52,50,51,50,52,50,33,54,50,39,47,52,38,50,55,53,37,62,75,64,65,37,77,94,52,63,88,50,58,67,66,62,53,52,53,50,48,68,43,66,85,80,52,57,58,59,45,74,51,67,45,91,90,42,80,87,53,52,36,31,40,33,36,44,60,88,86,60,51,72,65,57,48,43,47,51,54,66,54,30,51,45,58,54,72,78,72,62,96,73,85,79,86,56,55,71,46,79,40,85,58,61,77,83,124

Secondary structure (DSSP, 8-state):
-HHHHHHS-GGG---SSS-TTSHHHHHHHHHHHHHHHHHHTTT----HHHHHHHHHHHHHHHHHHHHHHHTT-HHHHHHHHHHHHHHHHHHHHHHHHHHHHHHTT-TTTTTS-HHHHHHHHH-GGGS--EEEEE-SS-TT-EEEEEEPPTT--HHHHHIIIIIITHHHHTT--SS--PPEEEE-S----

Radius of gyration: 23.86 Å; Cα contacts (8 Å, |Δi|>4): 153; chains: 1; bounding box: 57×41×65 Å